Protein AF-A0AA43M3Y3-F1 (afdb_monomer_lite)

Structure (mmCIF, N/CA/C/O backbone):
data_AF-A0AA43M3Y3-F1
#
_entry.id   AF-A0AA43M3Y3-F1
#
loop_
_atom_site.group_PDB
_atom_site.id
_atom_site.type_symbol
_atom_site.label_atom_id
_atom_site.label_alt_id
_atom_site.label_comp_id
_atom_site.label_asym_id
_atom_site.label_entity_id
_atom_site.label_seq_id
_atom_site.pdbx_PDB_ins_code
_atom_site.Cartn_x
_atom_site.Cartn_y
_atom_site.Cartn_z
_atom_site.occupancy
_atom_site.B_iso_or_equiv
_atom_site.auth_seq_id
_atom_site.auth_comp_id
_atom_site.auth_asym_id
_atom_site.auth_atom_id
_atom_site.pdbx_PDB_model_num
ATOM 1 N N . MET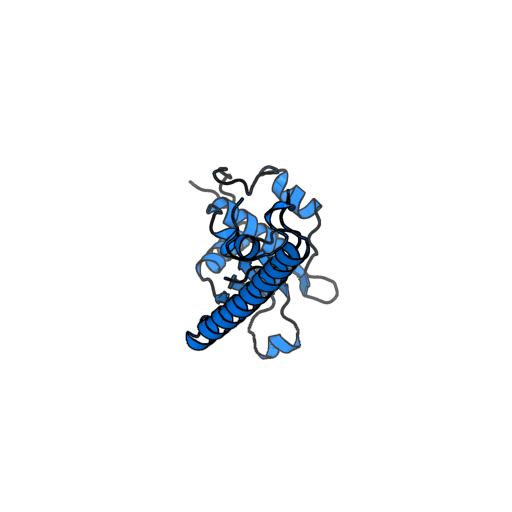 A 1 1 ? 33.546 1.954 -34.468 1.00 49.09 1 MET A N 1
ATOM 2 C CA . MET A 1 1 ? 32.532 1.015 -33.934 1.00 49.09 1 MET A CA 1
ATOM 3 C C . MET A 1 1 ? 31.856 0.316 -35.105 1.00 49.09 1 MET A C 1
ATOM 5 O O . MET A 1 1 ? 31.240 0.990 -35.921 1.00 49.09 1 MET A O 1
ATOM 9 N N . SER A 1 2 ? 32.042 -0.997 -35.252 1.00 54.25 2 SER A N 1
ATOM 10 C CA . SER A 1 2 ? 31.560 -1.778 -36.398 1.00 54.25 2 SER A CA 1
ATOM 11 C C . SER A 1 2 ? 30.168 -2.356 -36.144 1.00 54.25 2 SER A C 1
ATOM 13 O O . SER A 1 2 ? 30.028 -3.404 -35.519 1.00 54.25 2 SER A O 1
ATOM 15 N N . ASN A 1 3 ? 29.134 -1.686 -36.641 1.00 65.44 3 ASN A N 1
ATOM 16 C CA . ASN A 1 3 ? 27.825 -2.310 -36.799 1.00 65.44 3 ASN A CA 1
ATOM 17 C C . ASN A 1 3 ? 27.794 -3.032 -38.156 1.00 65.44 3 ASN A C 1
ATOM 19 O O . ASN A 1 3 ? 28.157 -2.419 -39.161 1.00 65.44 3 ASN A O 1
ATOM 23 N N . ALA A 1 4 ? 27.368 -4.297 -38.200 1.00 69.38 4 ALA A N 1
ATOM 24 C CA . ALA A 1 4 ? 27.282 -5.079 -39.439 1.00 69.38 4 ALA A CA 1
ATOM 25 C C . ALA A 1 4 ? 26.448 -4.366 -40.523 1.00 69.38 4 ALA A C 1
ATOM 27 O O . ALA A 1 4 ? 26.787 -4.412 -41.702 1.00 69.38 4 ALA A O 1
ATOM 28 N N . ILE A 1 5 ? 25.423 -3.612 -40.110 1.00 71.50 5 ILE A N 1
ATOM 29 C CA . ILE A 1 5 ? 24.574 -2.807 -41.001 1.00 71.50 5 ILE A CA 1
ATOM 30 C C . ILE A 1 5 ? 25.371 -1.645 -41.619 1.00 71.50 5 ILE A C 1
ATOM 32 O O . ILE A 1 5 ? 25.263 -1.370 -42.816 1.00 71.50 5 ILE A O 1
ATOM 36 N N . CYS A 1 6 ? 26.218 -0.981 -40.823 1.00 70.62 6 CYS A N 1
ATOM 37 C CA . CYS A 1 6 ? 27.103 0.078 -41.310 1.00 70.62 6 CYS A CA 1
ATOM 38 C C . CYS A 1 6 ? 28.134 -0.463 -42.305 1.00 70.62 6 CYS A C 1
ATOM 40 O O . CYS A 1 6 ? 28.417 0.207 -43.288 1.00 70.62 6 CYS A O 1
ATOM 42 N N . GLN A 1 7 ? 28.684 -1.658 -42.072 1.00 72.88 7 GLN A N 1
ATOM 43 C CA . GLN A 1 7 ? 29.731 -2.241 -42.920 1.00 72.88 7 GLN A CA 1
ATOM 44 C C . GLN A 1 7 ? 29.250 -2.551 -44.343 1.00 72.88 7 GLN A C 1
ATOM 46 O O . GLN A 1 7 ? 30.034 -2.479 -45.283 1.00 72.88 7 GLN A O 1
ATOM 51 N N . SER A 1 8 ? 27.959 -2.842 -44.515 1.00 73.25 8 SER A N 1
ATOM 52 C CA . SER A 1 8 ? 27.327 -3.014 -45.829 1.00 73.25 8 SER A CA 1
ATOM 53 C C . SER A 1 8 ? 26.921 -1.699 -46.515 1.00 73.25 8 SER A C 1
ATOM 55 O O . SER A 1 8 ? 26.401 -1.720 -47.629 1.00 73.25 8 SER A O 1
ATOM 57 N N . CYS A 1 9 ? 27.119 -0.545 -45.869 1.00 72.56 9 CYS A N 1
ATOM 58 C CA . CYS A 1 9 ? 26.721 0.751 -46.411 1.00 72.56 9 CYS A CA 1
ATOM 59 C C . CYS A 1 9 ? 27.787 1.304 -47.366 1.00 72.56 9 CYS A C 1
ATOM 61 O O . CYS A 1 9 ? 28.950 1.467 -47.002 1.00 72.56 9 CYS A O 1
ATOM 63 N N . THR A 1 10 ? 27.379 1.711 -48.569 1.00 74.75 10 THR A N 1
ATOM 64 C CA . THR A 1 10 ? 28.277 2.292 -49.586 1.00 74.75 10 THR A CA 1
ATOM 65 C C . THR A 1 10 ? 28.944 3.601 -49.149 1.00 74.75 10 THR A C 1
ATOM 67 O O . THR A 1 10 ? 29.974 3.975 -49.701 1.00 74.75 10 THR A O 1
ATOM 70 N N . LYS A 1 11 ? 28.393 4.288 -48.139 1.00 71.69 11 LYS A N 1
ATOM 71 C CA . LYS A 1 11 ? 28.930 5.537 -47.565 1.00 71.69 11 LYS A CA 1
ATOM 72 C C . LYS A 1 11 ? 29.702 5.339 -46.255 1.00 71.69 11 LYS A C 1
ATOM 74 O O . LYS A 1 11 ? 30.094 6.319 -45.624 1.00 71.69 11 LYS A O 1
ATOM 79 N N . PHE A 1 12 ? 29.934 4.091 -45.842 1.00 68.94 12 PHE A N 1
ATOM 80 C CA . PHE A 1 12 ? 30.570 3.748 -44.566 1.00 68.94 12 PHE A CA 1
ATOM 81 C C . PHE A 1 12 ? 31.936 4.410 -44.363 1.00 68.94 12 PHE A C 1
ATOM 83 O O . PHE A 1 12 ? 32.221 4.900 -43.277 1.00 68.94 12 PHE A O 1
ATOM 90 N N . ILE A 1 13 ? 32.742 4.477 -45.426 1.00 70.50 13 ILE A N 1
ATOM 91 C CA . ILE A 1 13 ? 34.102 5.041 -45.410 1.00 70.50 13 ILE A CA 1
ATOM 92 C C . ILE A 1 13 ? 34.098 6.522 -44.992 1.00 70.50 13 ILE A C 1
ATOM 94 O O . ILE A 1 13 ? 35.064 7.000 -44.412 1.00 70.50 13 ILE A O 1
ATOM 98 N N . THR A 1 14 ? 33.001 7.239 -45.252 1.00 72.06 14 THR A N 1
ATOM 99 C CA . THR A 1 14 ? 32.850 8.674 -44.957 1.00 72.06 14 THR A CA 1
ATOM 100 C C . THR A 1 14 ? 32.078 8.969 -43.667 1.00 72.06 14 THR A C 1
ATOM 102 O O . THR A 1 14 ? 31.830 10.130 -43.359 1.00 72.06 14 THR A O 1
ATOM 105 N N . CYS A 1 15 ? 31.651 7.946 -42.921 1.00 69.19 15 CYS A N 1
ATOM 106 C CA . CYS A 1 15 ? 30.882 8.128 -41.691 1.00 69.19 15 CYS A CA 1
ATOM 107 C C . CYS A 1 15 ? 31.781 8.025 -40.454 1.00 69.19 15 CYS A C 1
ATOM 109 O O . CYS A 1 15 ? 32.246 6.945 -40.103 1.00 69.19 15 CYS A O 1
ATOM 111 N N . GLU A 1 16 ? 31.950 9.140 -39.745 1.00 70.44 16 GLU A N 1
ATOM 112 C CA . GLU A 1 16 ? 32.681 9.186 -38.469 1.00 70.44 16 GLU A CA 1
ATOM 113 C C . GLU A 1 16 ? 31.820 8.741 -37.269 1.00 70.44 16 GLU A C 1
ATOM 115 O O . GLU A 1 16 ? 32.346 8.316 -36.240 1.00 70.44 16 GLU A O 1
ATOM 120 N N . SER A 1 17 ? 30.488 8.783 -37.399 1.00 68.69 17 SER A N 1
ATOM 121 C CA . SER A 1 17 ? 29.528 8.412 -36.352 1.00 68.69 17 SER A CA 1
ATOM 122 C C . SER A 1 17 ? 28.350 7.584 -36.903 1.00 68.69 17 SER A C 1
ATOM 124 O O . SER A 1 17 ? 28.109 7.575 -38.116 1.00 68.69 17 SER A O 1
ATOM 126 N N . PRO A 1 18 ? 27.615 6.840 -36.045 1.00 68.12 18 PRO A N 1
ATOM 127 C CA . PRO A 1 18 ? 26.420 6.106 -36.462 1.00 68.12 18 PRO A CA 1
ATOM 128 C C . PRO A 1 18 ? 25.386 7.058 -37.068 1.00 68.12 18 PRO A C 1
ATOM 130 O O . PRO A 1 18 ? 25.024 8.056 -36.448 1.00 68.12 18 PRO A O 1
ATOM 133 N N . CYS A 1 19 ? 24.897 6.752 -38.271 1.00 78.31 19 CYS A N 1
ATOM 134 C CA . CYS A 1 19 ? 23.950 7.630 -38.946 1.00 78.31 19 CYS A CA 1
ATOM 135 C C . CYS A 1 19 ? 22.586 7.639 -38.237 1.00 78.31 19 CYS A C 1
ATOM 137 O O . CYS A 1 19 ? 22.168 6.644 -37.638 1.00 78.31 19 CYS A O 1
ATOM 139 N N . ALA A 1 20 ? 21.867 8.758 -38.356 1.00 78.56 20 ALA A N 1
ATOM 140 C CA . ALA A 1 20 ? 20.554 8.943 -37.738 1.00 78.56 20 ALA A CA 1
ATOM 141 C C . ALA A 1 20 ? 19.566 7.813 -38.087 1.00 78.56 20 ALA A C 1
ATOM 143 O O . ALA A 1 20 ? 18.817 7.367 -37.227 1.00 78.56 20 ALA A O 1
ATOM 144 N N . ALA A 1 21 ? 19.626 7.270 -39.310 1.00 77.12 21 ALA A N 1
ATOM 145 C CA . ALA A 1 21 ? 18.772 6.160 -39.734 1.00 77.12 21 ALA A CA 1
ATOM 146 C C . ALA A 1 21 ? 18.983 4.880 -38.902 1.00 77.12 21 ALA A C 1
ATOM 148 O O . ALA A 1 21 ? 18.020 4.184 -38.592 1.00 77.12 21 ALA A O 1
ATOM 149 N N . ILE A 1 22 ? 20.222 4.580 -38.502 1.00 79.38 22 ILE A N 1
ATOM 150 C CA . ILE A 1 22 ? 20.530 3.418 -37.656 1.00 79.38 22 ILE A CA 1
ATOM 151 C C . ILE A 1 22 ? 20.070 3.660 -36.222 1.00 79.38 22 ILE A C 1
ATOM 153 O O . ILE A 1 22 ? 19.521 2.755 -35.601 1.00 79.38 22 ILE A O 1
ATOM 157 N N . GLN A 1 23 ? 20.236 4.880 -35.707 1.00 79.62 23 GLN A N 1
ATOM 158 C CA . GLN A 1 23 ? 19.719 5.241 -34.385 1.00 79.62 23 GLN A CA 1
ATOM 159 C C . GLN A 1 23 ? 18.194 5.096 -34.330 1.00 79.62 23 GLN A C 1
ATOM 161 O O . GLN A 1 23 ? 17.672 4.469 -33.412 1.00 79.62 23 GLN A O 1
ATOM 166 N N . THR A 1 24 ? 17.483 5.588 -35.348 1.00 83.25 24 THR A N 1
ATOM 167 C CA . THR A 1 24 ? 16.030 5.421 -35.464 1.00 83.25 24 THR A CA 1
ATOM 168 C C . THR A 1 24 ? 15.631 3.950 -35.595 1.00 83.25 24 THR A C 1
ATOM 170 O O . THR A 1 24 ? 14.654 3.532 -34.979 1.00 83.25 24 THR A O 1
ATOM 173 N N . LEU A 1 25 ? 16.388 3.135 -36.339 1.00 83.56 25 LEU A N 1
ATOM 174 C CA . LEU A 1 25 ? 16.126 1.697 -36.452 1.00 83.56 25 LEU A CA 1
ATOM 175 C C . LEU A 1 25 ? 16.218 0.994 -35.089 1.00 83.56 25 LEU A C 1
ATOM 177 O O . LEU A 1 25 ? 15.324 0.222 -34.755 1.00 83.56 25 LEU A O 1
ATOM 181 N N . TYR A 1 26 ? 17.255 1.280 -34.294 1.00 82.25 26 TYR A N 1
ATOM 182 C CA . TYR A 1 26 ? 17.381 0.722 -32.944 1.00 82.25 26 TYR A CA 1
ATOM 183 C C . TYR A 1 26 ? 16.256 1.184 -32.023 1.00 82.25 26 TYR A C 1
ATOM 185 O O . TYR A 1 26 ? 15.676 0.358 -31.335 1.00 82.25 26 TYR A O 1
ATOM 193 N N . GLN A 1 27 ? 15.869 2.460 -32.076 1.00 83.62 27 GLN A N 1
ATOM 194 C CA . GLN A 1 27 ? 14.727 2.961 -31.304 1.00 83.62 27 GLN A CA 1
ATOM 195 C C . GLN A 1 27 ? 13.422 2.232 -31.659 1.00 83.62 27 GLN A C 1
ATOM 197 O O . GLN A 1 27 ? 12.647 1.879 -30.772 1.00 83.62 27 GLN A O 1
ATOM 202 N N . ILE A 1 28 ? 13.178 1.986 -32.952 1.00 84.56 28 ILE A N 1
ATOM 203 C CA . ILE A 1 28 ? 12.008 1.226 -33.413 1.00 84.56 28 ILE A CA 1
ATOM 204 C C . ILE A 1 28 ? 12.097 -0.229 -32.944 1.00 84.56 28 ILE A C 1
ATOM 206 O O . ILE A 1 28 ? 11.104 -0.765 -32.456 1.00 84.56 28 ILE A O 1
ATOM 210 N N . TYR A 1 29 ? 13.268 -0.854 -33.077 1.00 85.56 29 TYR A N 1
ATOM 211 C CA . TYR A 1 29 ? 13.511 -2.222 -32.629 1.00 85.56 29 TYR A CA 1
ATOM 212 C C . TYR A 1 29 ? 13.267 -2.371 -31.123 1.00 85.56 29 TYR A C 1
ATOM 214 O O . TYR A 1 29 ? 12.487 -3.229 -30.724 1.00 85.56 29 TYR A O 1
ATOM 222 N N . ASP A 1 30 ? 13.854 -1.501 -30.301 1.00 81.44 30 ASP A N 1
ATOM 223 C CA . ASP A 1 30 ? 13.716 -1.534 -28.844 1.00 81.44 30 ASP A CA 1
ATOM 224 C C . ASP A 1 30 ? 12.249 -1.352 -28.427 1.00 81.44 30 ASP A C 1
ATOM 226 O O . ASP A 1 30 ? 11.737 -2.089 -27.582 1.00 81.44 30 ASP A O 1
ATOM 230 N N . ALA A 1 31 ? 11.532 -0.425 -29.073 1.00 81.25 31 ALA A N 1
ATOM 231 C CA . ALA A 1 31 ? 10.112 -0.201 -28.817 1.00 81.25 31 ALA A CA 1
ATOM 232 C C . ALA A 1 31 ? 9.239 -1.410 -29.210 1.00 81.25 31 ALA A C 1
ATOM 234 O O . ALA A 1 31 ? 8.276 -1.742 -28.509 1.00 81.25 31 ALA A O 1
ATOM 235 N N . GLN A 1 32 ? 9.550 -2.074 -30.327 1.00 82.06 32 GLN A N 1
ATOM 236 C CA . GLN A 1 32 ? 8.845 -3.282 -30.763 1.00 82.06 32 GLN A CA 1
ATOM 237 C C . GLN A 1 32 ? 9.141 -4.471 -29.843 1.00 82.06 32 GLN A C 1
ATOM 239 O O . GLN A 1 32 ? 8.211 -5.151 -29.409 1.00 82.06 32 GLN A O 1
ATOM 244 N N . ASP A 1 33 ? 10.405 -4.679 -29.483 1.00 81.88 33 ASP A N 1
ATOM 245 C CA . ASP A 1 33 ? 10.836 -5.749 -28.586 1.00 81.88 33 ASP A CA 1
ATOM 246 C C . ASP A 1 33 ? 10.232 -5.588 -27.179 1.00 81.88 33 ASP A C 1
ATOM 248 O O . ASP A 1 33 ? 9.727 -6.556 -26.603 1.00 81.88 33 ASP A O 1
ATOM 252 N N . GLU A 1 34 ? 10.168 -4.365 -26.635 1.00 76.94 34 GLU A N 1
ATOM 253 C CA . GLU A 1 34 ? 9.499 -4.106 -25.352 1.00 76.94 34 GLU A CA 1
ATOM 254 C C . GLU A 1 34 ? 8.002 -4.452 -25.413 1.00 76.94 34 GLU A C 1
ATOM 256 O O . GLU A 1 34 ? 7.455 -5.088 -24.497 1.00 76.94 34 GLU A O 1
ATOM 261 N N . LYS A 1 35 ? 7.327 -4.072 -26.504 1.00 77.69 35 LYS A N 1
ATOM 262 C CA . LYS A 1 35 ? 5.909 -4.381 -26.721 1.00 77.69 35 LYS A CA 1
ATOM 263 C C . LYS A 1 35 ? 5.683 -5.892 -26.794 1.00 77.69 35 LYS A C 1
ATOM 265 O O . LYS A 1 35 ? 4.804 -6.408 -26.096 1.00 77.69 35 LYS A O 1
ATOM 270 N N . ASP A 1 36 ? 6.495 -6.603 -27.568 1.00 79.75 36 ASP A N 1
ATOM 271 C CA . ASP A 1 36 ? 6.389 -8.050 -27.758 1.00 79.75 36 ASP A CA 1
ATOM 272 C C . ASP A 1 36 ? 6.681 -8.822 -26.470 1.00 79.75 36 ASP A C 1
ATOM 274 O O . ASP A 1 36 ? 5.922 -9.726 -26.100 1.00 79.75 36 ASP A O 1
ATOM 278 N N . LYS A 1 37 ? 7.717 -8.430 -25.720 1.00 77.69 37 LYS A N 1
ATOM 279 C CA . LYS A 1 37 ? 8.013 -8.985 -24.390 1.00 77.69 37 LYS A CA 1
ATOM 280 C C . LYS A 1 37 ? 6.849 -8.780 -23.428 1.00 77.69 37 LYS A C 1
ATOM 282 O O . LYS A 1 37 ? 6.438 -9.723 -22.752 1.00 77.69 37 LYS A O 1
ATOM 287 N N . THR A 1 38 ? 6.271 -7.580 -23.399 1.00 73.62 38 THR A N 1
ATOM 288 C CA . THR A 1 38 ? 5.138 -7.256 -22.520 1.00 73.62 38 THR A CA 1
ATOM 289 C C . THR A 1 38 ? 3.914 -8.116 -22.842 1.00 73.62 38 THR A C 1
ATOM 291 O O . THR A 1 38 ? 3.265 -8.640 -21.932 1.00 73.62 38 THR A O 1
ATOM 294 N N . VAL A 1 39 ? 3.608 -8.309 -24.129 1.00 75.69 39 VAL A N 1
ATOM 295 C CA . VAL A 1 39 ? 2.501 -9.170 -24.573 1.00 75.69 39 VAL A CA 1
ATOM 296 C C . VAL A 1 39 ? 2.757 -10.630 -24.197 1.00 75.69 39 VAL A C 1
ATOM 298 O O . VAL A 1 39 ? 1.866 -11.277 -23.644 1.00 75.69 39 VAL A O 1
ATOM 301 N N . ARG A 1 40 ? 3.973 -11.143 -24.424 1.00 77.50 40 ARG A N 1
ATOM 302 C CA . ARG A 1 40 ? 4.347 -12.521 -24.062 1.00 77.50 40 ARG A CA 1
ATOM 303 C C . ARG A 1 40 ? 4.238 -12.765 -22.560 1.00 77.50 40 ARG A C 1
ATOM 305 O O . ARG A 1 40 ? 3.605 -13.735 -22.157 1.00 77.50 40 ARG A O 1
ATOM 312 N N . ILE A 1 41 ? 4.773 -11.863 -21.735 1.00 76.50 41 ILE A N 1
ATOM 313 C CA . ILE A 1 41 ? 4.687 -11.955 -20.269 1.00 76.50 41 ILE A CA 1
ATOM 314 C C . ILE A 1 41 ? 3.224 -11.947 -19.814 1.00 76.50 41 ILE A C 1
ATOM 316 O O . ILE A 1 41 ? 2.837 -12.779 -18.998 1.00 76.50 41 ILE A O 1
ATOM 320 N N . ARG A 1 42 ? 2.385 -11.055 -20.360 1.00 72.25 42 ARG A N 1
ATOM 321 C CA . ARG A 1 42 ? 0.951 -11.003 -20.029 1.00 72.25 42 ARG A CA 1
ATOM 322 C C . ARG A 1 42 ? 0.236 -12.313 -20.372 1.00 72.25 42 ARG A C 1
ATOM 324 O O . ARG A 1 42 ? -0.556 -12.805 -19.572 1.00 72.25 42 ARG A O 1
ATOM 331 N N . ASN A 1 43 ? 0.509 -12.871 -21.549 1.00 76.69 43 ASN A N 1
ATOM 332 C CA . ASN A 1 43 ? -0.111 -14.120 -21.989 1.00 76.69 43 ASN A CA 1
ATOM 333 C C . ASN A 1 43 ? 0.343 -15.309 -21.135 1.00 76.69 43 ASN A C 1
ATOM 335 O O . ASN A 1 43 ? -0.499 -16.108 -20.732 1.00 76.69 43 ASN A O 1
ATOM 339 N N . LEU A 1 44 ? 1.632 -15.379 -20.791 1.00 79.00 44 LEU A N 1
ATOM 340 C CA . LEU A 1 44 ? 2.174 -16.398 -19.889 1.00 79.00 44 LEU A CA 1
ATOM 341 C C . LEU A 1 44 ? 1.550 -16.307 -18.493 1.00 79.00 44 LEU A C 1
ATOM 343 O O . LEU A 1 44 ? 1.097 -17.318 -17.968 1.00 79.00 44 LEU A O 1
ATOM 347 N N . LYS A 1 45 ? 1.437 -15.100 -17.920 1.00 72.19 45 LYS A N 1
ATOM 348 C CA . LYS A 1 45 ? 0.752 -14.888 -16.633 1.00 72.19 45 LYS A CA 1
ATOM 349 C C . LYS A 1 45 ? -0.683 -15.409 -16.652 1.00 72.19 45 LYS A C 1
ATOM 351 O O . LYS A 1 45 ? -1.089 -16.119 -15.738 1.00 72.19 45 LYS A O 1
ATOM 356 N N . ARG A 1 46 ? -1.430 -15.105 -17.722 1.00 67.94 46 ARG A N 1
ATOM 357 C CA . ARG A 1 46 ? -2.809 -15.579 -17.903 1.00 67.94 46 ARG A CA 1
ATOM 358 C C . ARG A 1 46 ? -2.882 -17.104 -18.022 1.00 67.94 46 ARG A C 1
ATOM 360 O O . ARG A 1 46 ? -3.753 -17.702 -17.406 1.00 67.94 46 ARG A O 1
ATOM 367 N N . GLN A 1 47 ? -1.991 -17.724 -18.797 1.00 75.00 47 GLN A N 1
ATOM 368 C CA . GLN A 1 47 ? -1.953 -19.182 -18.979 1.00 75.00 47 GLN A CA 1
ATOM 369 C C . GLN A 1 47 ? -1.600 -19.926 -17.690 1.00 75.00 47 GLN A C 1
ATOM 371 O O . GLN A 1 47 ? -2.150 -20.989 -17.428 1.00 75.00 47 GLN A O 1
ATOM 376 N N . LEU A 1 48 ? -0.709 -19.353 -16.883 1.00 76.31 48 LEU A N 1
ATOM 377 C CA . LEU A 1 48 ? -0.278 -19.923 -15.610 1.00 76.31 48 LEU A CA 1
ATOM 378 C C . LEU A 1 48 ? -1.240 -19.609 -14.452 1.00 76.31 48 LEU A C 1
ATOM 380 O O . LEU A 1 48 ? -1.009 -20.069 -13.340 1.00 76.31 48 LEU A O 1
ATOM 384 N N . GLY A 1 49 ? -2.297 -18.821 -14.688 1.00 63.66 49 GLY A N 1
ATOM 385 C CA . GLY A 1 49 ? -3.240 -18.411 -13.643 1.00 63.66 49 GLY A CA 1
ATOM 386 C C . GLY A 1 49 ? -2.601 -17.572 -12.533 1.00 63.66 49 GLY A C 1
ATOM 387 O O . GLY A 1 49 ? -3.142 -17.518 -11.431 1.00 63.66 49 GLY A O 1
ATOM 388 N N . ILE A 1 50 ? -1.455 -16.936 -12.807 1.00 66.38 50 ILE A N 1
ATOM 389 C CA . ILE A 1 50 ? -0.724 -16.132 -11.825 1.00 66.38 50 ILE A CA 1
ATOM 390 C C . ILE A 1 50 ? -1.574 -14.906 -11.506 1.00 66.38 50 ILE A C 1
ATOM 392 O O . ILE A 1 50 ? -1.805 -14.060 -12.374 1.00 66.38 50 ILE A O 1
ATOM 396 N N . GLN A 1 51 ? -2.046 -14.823 -10.265 1.00 65.31 51 GLN A N 1
ATOM 397 C CA . GLN A 1 51 ? -2.695 -13.623 -9.763 1.00 65.31 51 GLN A CA 1
ATOM 398 C C . GLN A 1 51 ? -1.614 -12.587 -9.467 1.00 65.31 51 GLN A C 1
ATOM 400 O O . GLN A 1 51 ? -0.622 -12.867 -8.801 1.00 65.31 51 GLN A O 1
ATOM 405 N N . ASP A 1 52 ? -1.795 -11.373 -9.979 1.00 74.88 52 ASP A N 1
ATOM 406 C CA . ASP A 1 52 ? -0.848 -10.281 -9.746 1.00 74.88 52 ASP A CA 1
ATOM 407 C C . ASP A 1 52 ? -0.905 -9.747 -8.304 1.00 74.88 52 ASP A C 1
ATOM 409 O O . ASP A 1 52 ? -0.069 -8.929 -7.911 1.00 74.88 52 ASP A O 1
ATOM 413 N N . ALA A 1 53 ? -1.883 -10.197 -7.516 1.00 82.94 53 ALA A N 1
ATOM 414 C CA . ALA A 1 53 ? -2.033 -9.835 -6.123 1.00 82.94 53 ALA A CA 1
ATOM 415 C C . ALA A 1 53 ? -2.678 -10.971 -5.316 1.00 82.94 53 ALA A C 1
ATOM 417 O O . ALA A 1 53 ? -3.648 -11.576 -5.769 1.00 82.94 53 ALA A O 1
ATOM 418 N N . GLU A 1 54 ? -2.163 -11.232 -4.115 1.00 87.38 54 GLU A N 1
ATOM 419 C CA . GLU A 1 54 ? -2.591 -12.340 -3.258 1.00 87.38 54 GLU A CA 1
ATOM 420 C C . GLU A 1 54 ? -2.855 -11.877 -1.815 1.00 87.38 54 GLU A C 1
ATOM 422 O O . GLU A 1 54 ? -2.107 -11.049 -1.282 1.00 87.38 54 GLU A O 1
ATOM 427 N N . PRO A 1 55 ? -3.897 -12.398 -1.135 1.00 90.31 55 PRO A N 1
ATOM 428 C CA . PRO A 1 55 ? -4.141 -12.090 0.269 1.00 90.31 55 PRO A CA 1
ATOM 429 C C . PRO A 1 55 ? -2.980 -12.534 1.163 1.00 90.31 55 PRO A C 1
ATOM 431 O O . PRO A 1 55 ? -2.583 -13.699 1.154 1.00 90.31 55 PRO A O 1
ATOM 434 N N . SER A 1 56 ? -2.490 -11.636 2.015 1.00 91.56 56 SER A N 1
ATOM 435 C CA . SER A 1 56 ? -1.357 -11.917 2.896 1.00 91.56 56 SER A CA 1
ATOM 436 C C . SER A 1 56 ? -1.770 -12.061 4.357 1.00 91.56 56 SER A C 1
ATOM 438 O O . SER A 1 56 ? -2.238 -11.125 5.011 1.00 91.56 56 SER A O 1
ATOM 440 N N . ARG A 1 57 ? -1.547 -13.261 4.908 1.00 91.75 57 ARG A N 1
ATOM 441 C CA . ARG A 1 57 ? -1.770 -13.546 6.335 1.00 91.75 57 ARG A CA 1
ATOM 442 C C . ARG A 1 57 ? -0.719 -12.891 7.232 1.00 91.75 57 ARG A C 1
ATOM 444 O O . ARG A 1 57 ? -1.045 -12.567 8.371 1.00 91.75 57 ARG A O 1
ATOM 451 N N . SER A 1 58 ? 0.515 -12.717 6.753 1.00 90.06 58 SER A N 1
ATOM 452 C CA . SER A 1 58 ? 1.583 -12.067 7.524 1.00 90.06 58 SER A CA 1
ATOM 453 C C . SER A 1 58 ? 1.279 -10.586 7.726 1.00 90.06 58 SER A C 1
ATOM 455 O O . SER A 1 58 ? 1.285 -10.125 8.864 1.00 90.06 58 SER A O 1
ATOM 457 N N . LEU A 1 59 ? 0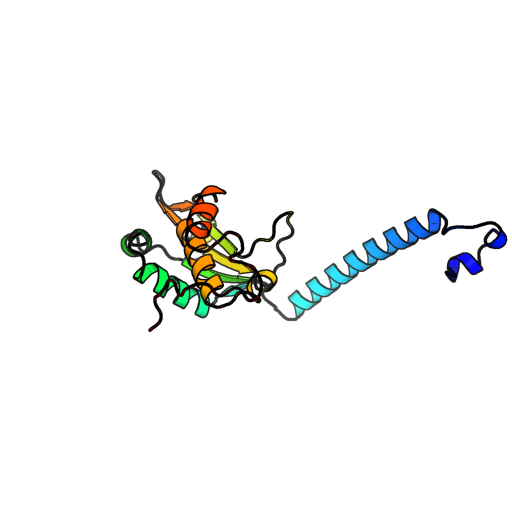.885 -9.878 6.661 1.00 92.69 59 LEU A N 1
ATOM 458 C CA . LEU A 1 59 ? 0.468 -8.475 6.743 1.00 92.69 59 LEU A CA 1
ATOM 459 C C . LEU A 1 59 ? -0.747 -8.291 7.651 1.00 92.69 59 LEU A C 1
ATOM 461 O O . LEU A 1 59 ? -0.785 -7.354 8.441 1.00 92.69 59 LEU A O 1
ATOM 465 N N . LYS A 1 60 ? -1.708 -9.219 7.601 1.00 94.44 60 LYS A N 1
ATOM 466 C CA . LYS A 1 60 ? -2.842 -9.202 8.528 1.00 94.44 60 LYS A CA 1
ATOM 467 C C . LYS A 1 60 ? -2.390 -9.281 9.990 1.00 94.44 60 LYS A C 1
ATOM 469 O O . LYS A 1 60 ? -2.820 -8.472 10.801 1.00 94.44 60 LYS A O 1
ATOM 474 N N . ARG A 1 61 ? -1.508 -10.230 10.329 1.00 93.56 61 ARG A N 1
ATOM 475 C CA . ARG A 1 61 ? -0.983 -10.378 11.701 1.00 93.56 61 ARG A CA 1
ATOM 476 C C . ARG A 1 61 ? -0.232 -9.127 12.158 1.00 93.56 61 ARG A C 1
ATOM 478 O O . ARG A 1 61 ? -0.425 -8.693 13.288 1.00 93.56 61 ARG A O 1
ATOM 485 N N . LEU A 1 62 ? 0.583 -8.558 11.273 1.00 92.75 62 LEU A N 1
ATOM 486 C CA . LEU A 1 62 ? 1.324 -7.324 11.514 1.00 92.75 62 LEU A CA 1
ATOM 487 C C . LEU A 1 62 ? 0.378 -6.157 11.830 1.00 92.75 62 LEU A C 1
ATOM 489 O O . LEU A 1 62 ? 0.542 -5.465 12.832 1.00 92.75 62 LEU A O 1
ATOM 493 N N . ALA A 1 63 ? -0.653 -5.975 11.007 1.00 93.38 63 ALA A N 1
ATOM 494 C CA . ALA A 1 63 ? -1.652 -4.941 11.226 1.00 93.38 63 ALA A CA 1
ATOM 495 C C . ALA A 1 63 ? -2.436 -5.164 12.526 1.00 93.38 63 ALA A C 1
ATOM 497 O O . ALA A 1 63 ? -2.625 -4.221 13.288 1.00 93.38 63 ALA A O 1
ATOM 498 N N . ASP A 1 64 ? -2.827 -6.406 12.829 1.00 93.75 64 ASP A N 1
ATOM 499 C CA . ASP A 1 64 ? -3.514 -6.749 14.078 1.00 93.75 64 ASP A CA 1
ATOM 500 C C . ASP A 1 64 ? -2.664 -6.393 15.314 1.00 93.75 64 ASP A C 1
ATOM 502 O O . ASP A 1 64 ? -3.204 -5.937 16.325 1.00 93.75 64 ASP A O 1
ATOM 506 N N . GLN A 1 65 ? -1.340 -6.583 15.254 1.00 92.88 65 GLN A N 1
ATOM 507 C CA . GLN A 1 65 ? -0.420 -6.178 16.324 1.00 92.88 65 GLN A CA 1
ATOM 508 C C . GLN A 1 65 ? -0.373 -4.654 16.483 1.00 92.88 65 GLN A C 1
ATOM 510 O O . GLN A 1 65 ? -0.508 -4.153 17.600 1.00 92.88 65 GLN A O 1
ATOM 515 N N . ILE A 1 66 ? -0.255 -3.916 15.376 1.00 91.25 66 ILE A N 1
ATOM 516 C CA . ILE A 1 66 ? -0.217 -2.445 15.377 1.00 91.25 66 ILE A CA 1
ATOM 517 C C . ILE A 1 66 ? -1.540 -1.865 15.900 1.00 91.25 66 ILE A C 1
ATOM 519 O O . ILE A 1 66 ? -1.537 -1.049 16.819 1.00 91.25 66 ILE A O 1
ATOM 523 N N . ILE A 1 67 ? -2.685 -2.345 15.408 1.00 92.00 67 ILE A N 1
ATOM 524 C CA . ILE A 1 67 ? -4.018 -1.884 15.836 1.00 92.00 67 ILE A CA 1
ATOM 525 C C . ILE A 1 67 ? -4.243 -2.127 17.336 1.00 92.00 67 ILE A C 1
ATOM 527 O O . ILE A 1 67 ? -4.905 -1.334 18.009 1.00 92.00 67 ILE A O 1
ATOM 531 N N . LYS A 1 68 ? -3.708 -3.225 17.885 1.00 91.19 68 LYS A N 1
ATOM 532 C CA . LYS A 1 68 ? -3.779 -3.504 19.327 1.00 91.19 68 LYS A CA 1
ATOM 533 C C . LYS A 1 68 ? -2.873 -2.585 20.140 1.00 91.19 68 LYS A C 1
ATOM 535 O O . LYS A 1 68 ? -3.279 -2.175 21.226 1.00 91.19 68 LYS A O 1
ATOM 540 N N . ARG A 1 69 ? -1.671 -2.296 19.634 1.00 89.19 69 ARG A N 1
ATOM 541 C CA . ARG A 1 69 ? -0.633 -1.526 20.330 1.00 89.19 69 ARG A CA 1
ATOM 542 C C . ARG A 1 69 ? -0.964 -0.040 20.424 1.00 89.19 69 ARG A C 1
ATOM 544 O O . ARG A 1 69 ? -0.767 0.540 21.488 1.00 89.19 69 ARG A O 1
ATOM 551 N N . PHE A 1 70 ? -1.457 0.561 19.342 1.00 86.88 70 PHE A N 1
ATOM 552 C CA . PHE A 1 70 ? -1.668 2.006 19.258 1.00 86.88 70 PHE A CA 1
ATOM 553 C C . PHE A 1 70 ? -3.148 2.375 19.486 1.00 86.88 70 PHE A C 1
ATOM 555 O O . PHE 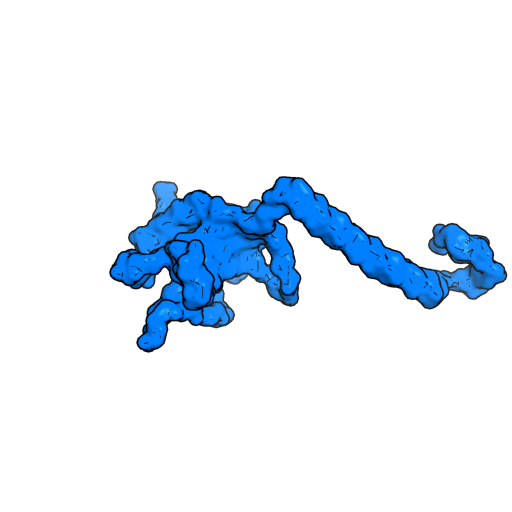A 1 70 ? -4.017 1.932 18.726 1.00 86.88 70 PHE A O 1
ATOM 562 N N . PRO A 1 71 ? -3.469 3.196 20.509 1.00 85.69 71 PRO A N 1
ATOM 563 C CA . PRO A 1 71 ? -4.844 3.608 20.804 1.00 85.69 71 PRO A CA 1
ATOM 564 C C . PRO A 1 71 ? -5.526 4.393 19.678 1.00 85.69 71 PRO A C 1
ATOM 566 O O . PRO A 1 71 ? -6.743 4.319 19.556 1.00 85.69 71 PRO A O 1
ATOM 569 N N . GLU A 1 72 ? -4.764 5.094 18.830 1.00 84.81 72 GLU A N 1
ATOM 570 C CA . GLU A 1 72 ? -5.291 5.886 17.703 1.00 84.81 72 GLU A CA 1
ATOM 571 C C . GLU A 1 72 ? -6.129 5.059 16.711 1.00 84.81 72 GLU A C 1
ATOM 573 O O . GLU A 1 72 ? -7.017 5.589 16.046 1.00 84.81 72 GLU A O 1
ATOM 578 N N . PHE A 1 73 ? -5.920 3.740 16.667 1.00 89.00 73 PHE A N 1
ATOM 579 C CA . PHE A 1 73 ? -6.686 2.815 15.833 1.00 89.00 73 PHE A CA 1
ATOM 580 C C . PHE A 1 73 ? -7.885 2.182 16.552 1.00 89.00 73 PHE A C 1
ATOM 582 O O . PHE A 1 73 ? -8.450 1.204 16.053 1.00 89.00 73 PHE A O 1
ATOM 589 N N . SER A 1 74 ? -8.305 2.692 17.718 1.00 86.81 74 SER A N 1
ATOM 590 C CA . SER A 1 74 ? -9.501 2.185 18.413 1.00 86.81 74 SER A CA 1
ATOM 591 C C . SER A 1 74 ? -10.741 2.254 17.520 1.00 86.81 74 SER A C 1
ATOM 593 O O . SER A 1 74 ? -11.508 1.294 17.486 1.00 86.81 74 SER A O 1
ATOM 595 N N . ILE A 1 75 ? -10.847 3.291 16.679 1.00 87.56 75 ILE A N 1
ATOM 596 C CA . ILE A 1 75 ? -11.928 3.464 15.699 1.00 87.56 75 ILE A CA 1
ATOM 597 C C . ILE A 1 75 ? -12.084 2.261 14.758 1.00 87.56 75 ILE A C 1
ATOM 599 O O . ILE A 1 75 ? -13.200 1.898 14.402 1.00 87.56 75 ILE A O 1
ATOM 603 N N . ILE A 1 76 ? -10.987 1.595 14.381 1.00 88.81 76 ILE A N 1
ATOM 604 C CA . ILE A 1 76 ? -11.028 0.427 13.490 1.00 88.81 76 ILE A CA 1
ATOM 605 C C . ILE A 1 76 ? -11.755 -0.727 14.186 1.00 88.81 76 ILE A C 1
ATOM 607 O O . ILE A 1 76 ? -12.554 -1.427 13.564 1.00 88.81 76 ILE A O 1
ATOM 611 N N . ARG A 1 77 ? -11.519 -0.892 15.492 1.00 85.50 77 ARG A N 1
ATOM 612 C CA . ARG A 1 77 ? -12.146 -1.926 16.322 1.00 85.50 77 ARG A CA 1
ATOM 613 C C . ARG A 1 77 ? -13.584 -1.566 16.686 1.00 85.50 77 ARG A C 1
ATOM 615 O O . ARG A 1 77 ? -14.467 -2.401 16.529 1.00 85.50 77 ARG A O 1
ATOM 622 N N . GLU A 1 78 ? -13.816 -0.336 17.134 1.00 87.88 78 GLU A N 1
ATOM 623 C CA . GLU A 1 78 ? -15.128 0.158 17.575 1.00 87.88 78 GLU A CA 1
ATOM 624 C C . GLU A 1 78 ? -16.163 0.137 16.446 1.00 87.88 78 GLU A C 1
ATOM 626 O O . GLU A 1 78 ? -17.291 -0.306 16.648 1.00 87.88 78 GLU A O 1
ATOM 631 N N . PHE A 1 79 ? -15.765 0.541 15.237 1.00 87.81 79 PHE A N 1
ATOM 632 C CA . PHE A 1 79 ? -16.639 0.544 14.062 1.00 87.81 79 PHE A CA 1
ATOM 633 C C . PHE A 1 79 ? -16.569 -0.755 13.247 1.00 87.81 79 PHE A C 1
ATOM 635 O O . PH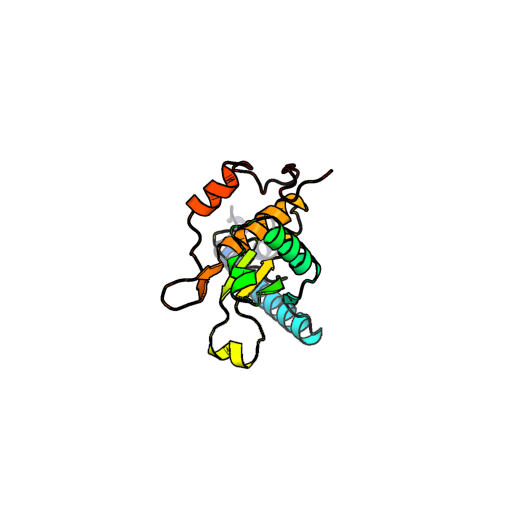E A 1 79 ? -17.193 -0.841 12.190 1.00 87.81 79 PHE A O 1
ATOM 642 N N . ASN A 1 80 ? -15.834 -1.768 13.725 1.00 89.44 80 ASN A N 1
ATOM 643 C CA . ASN A 1 80 ? -15.650 -3.058 13.055 1.00 89.44 80 ASN A CA 1
ATOM 644 C C . ASN A 1 80 ? -15.246 -2.918 11.570 1.00 89.44 80 ASN A C 1
ATOM 646 O O . ASN A 1 80 ? -15.805 -3.582 10.692 1.00 89.44 80 ASN A O 1
ATOM 650 N N . ILE A 1 81 ? -14.293 -2.022 11.291 1.00 92.69 81 ILE A N 1
ATOM 651 C CA . ILE A 1 81 ? -13.819 -1.734 9.934 1.00 92.69 81 ILE A CA 1
ATOM 652 C C . ILE A 1 81 ? -13.077 -2.962 9.398 1.00 92.69 81 ILE A C 1
ATOM 654 O O . ILE A 1 81 ? -12.092 -3.422 9.980 1.00 92.69 81 ILE A O 1
ATOM 658 N N . LYS A 1 82 ? -13.526 -3.490 8.258 1.00 94.38 82 LYS A N 1
ATOM 659 C CA . LYS A 1 82 ? -12.956 -4.686 7.636 1.00 94.38 82 LYS A CA 1
ATOM 660 C C . LYS A 1 82 ? -11.868 -4.305 6.642 1.00 94.38 82 LYS A C 1
ATOM 662 O O . LYS A 1 82 ? -12.139 -3.677 5.621 1.00 94.38 82 LYS A O 1
ATOM 667 N N . ILE A 1 83 ? -10.641 -4.740 6.904 1.00 95.88 83 ILE A N 1
ATOM 668 C CA . ILE A 1 83 ? -9.481 -4.435 6.062 1.00 95.88 83 ILE A CA 1
ATOM 669 C C . ILE A 1 83 ? -8.981 -5.721 5.395 1.00 95.88 83 ILE A C 1
ATOM 671 O O . ILE A 1 83 ? -8.742 -6.732 6.061 1.00 95.88 83 ILE A O 1
ATOM 675 N N . GLY A 1 84 ? -8.854 -5.692 4.070 1.00 95.62 84 GLY A N 1
ATOM 676 C CA . GLY A 1 84 ? -8.164 -6.712 3.287 1.00 95.62 84 GLY A CA 1
ATOM 677 C C . GLY A 1 84 ? -6.677 -6.380 3.171 1.00 95.62 84 GLY A C 1
ATOM 678 O O . GLY A 1 84 ? -6.327 -5.231 2.918 1.00 95.62 84 GLY A O 1
ATOM 679 N N . TYR A 1 85 ? -5.805 -7.374 3.331 1.00 95.69 85 TYR A N 1
ATOM 680 C CA . TYR A 1 85 ? -4.352 -7.205 3.224 1.00 95.69 85 TYR A CA 1
ATOM 681 C C . TYR A 1 85 ? -3.827 -8.032 2.065 1.00 95.69 85 TYR A C 1
ATOM 683 O O . TYR A 1 85 ? -4.062 -9.241 2.020 1.00 95.69 85 TYR A O 1
ATOM 691 N N . VAL A 1 86 ? -3.130 -7.388 1.137 1.00 92.94 86 VAL A N 1
ATOM 692 C CA . VAL A 1 86 ? -2.740 -7.987 -0.140 1.00 92.94 86 VAL A CA 1
ATOM 693 C C . VAL A 1 86 ? -1.274 -7.687 -0.435 1.00 92.94 86 VAL A C 1
ATOM 695 O O . VAL A 1 86 ? -0.787 -6.594 -0.155 1.00 92.94 86 VAL A O 1
ATOM 698 N N . VAL A 1 87 ? -0.566 -8.653 -1.011 1.00 89.62 87 VAL A N 1
ATOM 699 C CA . VAL A 1 87 ? 0.754 -8.446 -1.615 1.00 89.62 87 VAL A CA 1
ATOM 700 C C . VAL A 1 87 ? 0.586 -8.464 -3.124 1.00 89.62 87 VAL A C 1
ATOM 702 O O . VAL A 1 87 ? -0.058 -9.364 -3.655 1.00 89.62 87 VAL A O 1
ATOM 705 N N . SER A 1 88 ? 1.133 -7.467 -3.811 1.00 87.50 88 SER A N 1
ATOM 706 C CA . SER A 1 88 ? 1.066 -7.339 -5.261 1.00 87.50 88 SER A CA 1
ATOM 707 C C . SER A 1 88 ? 2.445 -7.445 -5.903 1.00 87.50 88 SER A C 1
ATOM 709 O O . SER A 1 88 ? 3.405 -6.807 -5.473 1.00 87.50 88 SER A O 1
ATOM 711 N N . GLN A 1 89 ? 2.512 -8.207 -6.993 1.00 79.38 89 GLN A N 1
ATOM 712 C CA . GLN A 1 89 ? 3.675 -8.322 -7.873 1.00 79.38 89 GLN A CA 1
ATOM 713 C C . GLN A 1 89 ? 3.717 -7.221 -8.943 1.00 79.38 89 GLN A C 1
ATOM 715 O O . GLN A 1 89 ? 4.667 -7.152 -9.741 1.00 79.38 89 GLN A O 1
ATOM 720 N N . GLU A 1 90 ? 2.673 -6.388 -9.017 1.00 71.94 90 GLU A N 1
ATOM 721 C CA . GLU A 1 90 ? 2.580 -5.330 -10.009 1.00 71.94 90 GLU A CA 1
ATOM 722 C C . GLU A 1 90 ? 3.643 -4.264 -9.771 1.00 71.94 90 GLU A C 1
ATOM 724 O O . GLU A 1 90 ? 3.904 -3.812 -8.656 1.00 71.94 90 GLU A O 1
ATOM 729 N N . ARG A 1 91 ? 4.236 -3.802 -10.871 1.00 61.88 91 ARG A N 1
ATOM 730 C CA . ARG A 1 91 ? 5.046 -2.593 -10.851 1.00 61.88 91 ARG A CA 1
ATOM 731 C C . ARG A 1 91 ? 4.108 -1.414 -11.062 1.00 61.88 91 ARG A C 1
ATOM 733 O O . ARG A 1 91 ? 3.722 -1.149 -12.202 1.00 61.88 91 ARG A O 1
ATOM 740 N N . LYS A 1 92 ? 3.787 -0.676 -9.997 1.00 59.19 92 LYS A N 1
ATOM 741 C CA . LYS A 1 92 ? 3.198 0.657 -10.162 1.00 59.19 92 LYS A CA 1
ATOM 742 C C . LYS A 1 92 ? 4.180 1.513 -10.971 1.00 59.19 92 LYS A C 1
ATOM 744 O O . LYS A 1 92 ? 5.318 1.724 -10.558 1.00 59.19 92 LYS A O 1
ATOM 749 N N . ARG A 1 93 ? 3.766 1.933 -12.170 1.00 51.09 93 ARG A N 1
ATOM 750 C CA . ARG A 1 93 ? 4.511 2.885 -13.005 1.00 51.09 93 ARG A CA 1
ATOM 751 C C . ARG A 1 93 ? 4.117 4.293 -12.555 1.00 51.09 93 ARG A C 1
ATOM 753 O O . ARG A 1 93 ? 2.953 4.659 -12.670 1.00 51.09 93 ARG A O 1
ATOM 760 N N . GLY A 1 94 ? 5.071 5.051 -12.032 1.00 56.88 94 GLY A N 1
ATOM 761 C CA . GLY A 1 94 ? 4.903 6.438 -11.603 1.00 56.88 94 GLY A CA 1
ATOM 762 C C . GLY A 1 94 ? 6.265 7.092 -11.371 1.00 56.88 94 GLY A C 1
ATOM 763 O O . GLY A 1 94 ? 7.272 6.389 -11.297 1.00 56.88 94 GLY A O 1
ATOM 764 N N . GLU A 1 95 ? 6.299 8.422 -11.269 1.00 52.03 95 GLU A N 1
ATOM 765 C CA . GLU A 1 95 ? 7.532 9.183 -10.989 1.00 52.03 95 GLU A CA 1
ATOM 766 C C . GLU A 1 95 ? 8.093 8.899 -9.585 1.00 52.03 95 GLU A C 1
ATOM 768 O O . GLU A 1 95 ? 9.293 9.027 -9.359 1.00 52.03 95 GLU A O 1
ATOM 773 N N . LYS A 1 96 ? 7.235 8.475 -8.646 1.00 59.50 96 LYS A N 1
ATOM 774 C CA . LYS A 1 96 ? 7.602 8.119 -7.269 1.00 59.50 96 LYS A CA 1
ATOM 775 C C . LYS A 1 96 ? 7.451 6.619 -7.026 1.00 59.50 96 LYS A C 1
ATOM 777 O O . LYS A 1 96 ? 6.493 5.998 -7.487 1.00 59.50 96 LYS A O 1
ATOM 782 N N . ILE A 1 97 ? 8.381 6.050 -6.259 1.00 67.56 97 ILE A N 1
ATOM 783 C CA . ILE A 1 97 ? 8.320 4.657 -5.803 1.00 67.56 97 ILE A CA 1
ATOM 784 C C . ILE A 1 97 ? 7.213 4.542 -4.747 1.00 67.56 97 ILE A C 1
ATOM 786 O O . ILE A 1 97 ? 7.261 5.206 -3.716 1.00 67.56 97 ILE A O 1
ATOM 790 N N . THR A 1 98 ? 6.211 3.700 -5.003 1.00 75.06 98 THR A N 1
ATOM 791 C CA . THR A 1 98 ? 5.133 3.393 -4.050 1.00 75.06 98 THR A CA 1
ATOM 792 C C . THR A 1 98 ? 5.406 2.045 -3.393 1.00 75.06 98 THR A C 1
ATOM 794 O O . THR A 1 98 ? 5.409 1.025 -4.080 1.00 75.06 98 THR A O 1
ATOM 797 N N . TYR A 1 99 ? 5.640 2.024 -2.082 1.00 82.69 99 TYR A N 1
ATOM 798 C CA . TYR A 1 99 ? 5.892 0.785 -1.336 1.00 82.69 99 TYR A CA 1
ATOM 799 C C . TYR A 1 99 ? 4.594 0.062 -0.964 1.00 82.69 99 TYR A C 1
ATOM 801 O O . TYR A 1 99 ? 4.487 -1.149 -1.151 1.00 82.69 99 TYR A O 1
ATOM 809 N N . ALA A 1 100 ? 3.586 0.809 -0.521 1.00 87.56 100 ALA A N 1
ATOM 810 C CA . ALA A 1 100 ? 2.253 0.303 -0.242 1.00 87.56 100 ALA A CA 1
ATOM 811 C C . ALA A 1 100 ? 1.189 1.355 -0.591 1.00 87.56 100 ALA A C 1
ATOM 813 O O . ALA A 1 100 ? 1.519 2.500 -0.909 1.00 87.56 100 ALA A O 1
ATOM 814 N N . ASP A 1 101 ? -0.074 0.936 -0.644 1.00 89.06 101 ASP A N 1
ATOM 815 C CA . ASP A 1 101 ? -1.210 1.850 -0.697 1.00 89.06 101 ASP A CA 1
ATOM 816 C C . ASP A 1 101 ? -2.457 1.313 0.014 1.00 89.06 101 ASP A C 1
ATOM 818 O O . ASP A 1 101 ? -2.804 0.132 -0.074 1.00 89.06 101 ASP A O 1
ATOM 822 N N . CYS A 1 102 ? -3.182 2.224 0.657 1.00 92.31 102 CYS A N 1
ATOM 823 C CA . CYS A 1 102 ? -4.484 1.994 1.265 1.00 92.31 102 CYS A CA 1
ATOM 824 C C . CYS A 1 102 ? -5.606 2.524 0.358 1.00 92.31 102 CYS A C 1
ATOM 826 O O . CYS A 1 102 ? -5.636 3.699 -0.017 1.00 92.31 102 CYS A O 1
ATOM 828 N N . ARG A 1 103 ? -6.559 1.660 -0.013 1.00 91.88 103 ARG A N 1
ATOM 829 C CA . ARG A 1 103 ? -7.706 2.003 -0.871 1.00 91.88 103 ARG A CA 1
ATOM 830 C C . ARG A 1 103 ? -9.027 1.702 -0.182 1.00 91.88 103 ARG A C 1
ATOM 832 O O . ARG A 1 103 ? -9.225 0.607 0.330 1.00 91.88 103 ARG A O 1
ATOM 839 N N . LYS A 1 104 ? -9.973 2.640 -0.246 1.00 93.88 104 LYS A N 1
ATOM 840 C CA . LYS A 1 104 ? -11.360 2.425 0.167 1.00 93.88 104 LYS A CA 1
ATOM 841 C C . LYS A 1 104 ? -12.059 1.627 -0.925 1.00 93.88 104 LYS A C 1
ATOM 843 O O . LYS A 1 104 ? -11.991 1.991 -2.101 1.00 93.88 104 LYS A O 1
ATOM 848 N N . VAL A 1 105 ? -12.744 0.558 -0.537 1.00 93.25 105 VAL A N 1
ATOM 849 C CA . VAL A 1 105 ? -13.548 -0.240 -1.461 1.00 93.25 105 VAL A CA 1
ATOM 850 C C . VAL A 1 105 ? -14.728 0.609 -1.928 1.00 93.25 105 VAL A C 1
ATOM 852 O O . VAL A 1 105 ? -15.466 1.181 -1.123 1.00 93.25 105 VAL A O 1
ATOM 855 N N . GLN A 1 106 ? -14.883 0.728 -3.247 1.00 90.25 106 GLN A N 1
ATOM 856 C CA . GLN A 1 106 ? -16.017 1.437 -3.833 1.00 90.25 106 GLN A CA 1
ATOM 857 C C . GLN A 1 106 ? -17.321 0.731 -3.462 1.00 90.25 106 GLN A C 1
ATOM 859 O O . GLN A 1 106 ? -17.370 -0.497 -3.430 1.00 90.25 106 GLN A O 1
ATOM 864 N N . GLU A 1 107 ? -18.386 1.502 -3.244 1.00 86.81 107 GLU A N 1
ATOM 865 C CA . GLU A 1 107 ? -19.663 0.983 -2.736 1.00 86.81 107 GLU A CA 1
ATOM 866 C C . GLU A 1 107 ? -20.212 -0.175 -3.583 1.00 86.81 107 GLU A C 1
ATOM 868 O O . GLU A 1 107 ? -20.607 -1.209 -3.056 1.00 86.81 107 GLU A O 1
ATOM 873 N N . VAL A 1 108 ? -20.114 -0.061 -4.910 1.00 89.75 108 VAL A N 1
ATOM 874 C CA . VAL A 1 108 ? -20.538 -1.111 -5.850 1.00 89.75 108 VAL A CA 1
ATOM 875 C C . VAL A 1 108 ? -19.786 -2.433 -5.663 1.00 89.75 108 VAL A C 1
ATOM 877 O O . VAL A 1 108 ? -20.359 -3.501 -5.855 1.00 89.75 108 VAL A O 1
ATOM 880 N N . PHE A 1 109 ? -18.516 -2.387 -5.253 1.00 90.19 109 PHE A N 1
ATOM 881 C CA . PHE A 1 109 ? -17.710 -3.583 -5.015 1.00 90.19 109 PHE A CA 1
ATOM 882 C C . PHE A 1 109 ? -17.935 -4.181 -3.629 1.00 90.19 109 PHE A C 1
ATOM 884 O O . PHE A 1 109 ? -17.682 -5.370 -3.448 1.00 90.19 109 PHE A O 1
ATOM 891 N N . ARG A 1 110 ? -18.479 -3.422 -2.671 1.00 87.62 110 ARG A N 1
ATOM 892 C CA . ARG A 1 110 ? -18.850 -3.949 -1.347 1.00 87.62 110 ARG A CA 1
ATOM 893 C C . ARG A 1 110 ? -19.965 -4.989 -1.411 1.00 87.62 110 ARG A C 1
ATOM 895 O O . ARG A 1 110 ? -20.057 -5.828 -0.524 1.00 87.62 110 ARG A O 1
ATOM 902 N N . ALA A 1 111 ? -20.769 -4.982 -2.477 1.00 87.81 111 ALA A N 1
ATOM 903 C CA . ALA A 1 111 ? -21.742 -6.041 -2.741 1.00 87.81 111 ALA A CA 1
ATOM 904 C C . ALA A 1 111 ? -21.080 -7.419 -2.950 1.00 87.81 111 ALA A C 1
ATOM 906 O O . ALA A 1 111 ? -21.715 -8.446 -2.726 1.00 87.81 111 ALA A O 1
ATOM 907 N N . TYR A 1 112 ? -19.807 -7.441 -3.358 1.00 91.19 112 TYR A N 1
ATOM 908 C CA . TYR A 1 112 ? -19.055 -8.659 -3.672 1.00 91.19 112 TYR A CA 1
ATOM 909 C C . TYR A 1 112 ? -17.882 -8.909 -2.717 1.00 91.19 112 TYR A C 1
ATOM 911 O O . TYR A 1 112 ? -17.442 -10.047 -2.570 1.00 91.19 112 TYR A O 1
ATOM 919 N N . LEU A 1 113 ? -17.356 -7.860 -2.078 1.00 90.69 113 LEU A N 1
ATOM 920 C CA . LEU A 1 113 ? -16.163 -7.920 -1.240 1.00 90.69 113 LEU A CA 1
ATOM 921 C C . LEU A 1 113 ? -16.507 -7.633 0.227 1.00 90.69 113 LEU A C 1
ATOM 923 O O . LEU A 1 113 ? -17.095 -6.593 0.523 1.00 90.69 113 LEU A O 1
ATOM 927 N N . PRO A 1 114 ? -16.070 -8.478 1.179 1.00 92.38 114 PRO A N 1
ATOM 928 C CA . PRO A 1 114 ? -16.366 -8.306 2.598 1.00 92.38 114 PRO A CA 1
ATOM 929 C C . PRO A 1 114 ? -15.432 -7.288 3.282 1.00 92.38 114 PRO A C 1
ATOM 931 O O . PRO A 1 114 ? -15.114 -7.456 4.458 1.00 92.38 114 PRO A O 1
ATOM 934 N N . TYR A 1 115 ? -14.964 -6.264 2.565 1.00 95.19 115 TYR A N 1
ATOM 935 C CA . TYR A 1 115 ? -13.957 -5.312 3.039 1.00 95.19 115 TYR A CA 1
ATOM 936 C C . TYR A 1 115 ? -14.402 -3.863 2.817 1.00 95.19 115 TYR A C 1
ATOM 938 O O . TYR A 1 115 ? -15.012 -3.536 1.801 1.00 95.19 115 TYR A O 1
ATOM 946 N N . ASP A 1 116 ? -14.061 -2.998 3.768 1.00 93.88 116 ASP A N 1
ATOM 947 C CA . ASP A 1 116 ? -14.185 -1.543 3.695 1.00 93.88 116 ASP A CA 1
ATOM 948 C C . ASP A 1 116 ? -12.956 -0.909 3.033 1.00 93.88 116 ASP A C 1
ATOM 950 O O . ASP A 1 116 ? -13.074 0.033 2.246 1.00 93.88 116 ASP A O 1
ATOM 954 N N . PHE A 1 117 ? -11.773 -1.448 3.341 1.00 95.31 117 PHE A N 1
ATOM 955 C CA . PHE A 1 117 ? -10.486 -0.995 2.821 1.00 95.31 117 PHE A CA 1
ATOM 956 C C . PHE A 1 117 ? -9.631 -2.177 2.366 1.00 95.31 117 PHE A C 1
ATOM 958 O O . PHE A 1 117 ? -9.769 -3.291 2.869 1.00 95.31 117 PHE A O 1
ATOM 965 N N . ILE A 1 118 ? -8.724 -1.924 1.429 1.00 95.00 118 ILE A N 1
ATOM 966 C CA . ILE A 1 118 ? -7.683 -2.856 1.002 1.00 95.00 118 ILE A CA 1
ATOM 967 C C . ILE A 1 118 ? -6.340 -2.144 1.130 1.00 95.00 118 ILE A C 1
ATOM 969 O O . ILE A 1 118 ? -6.137 -1.103 0.506 1.00 95.00 118 ILE A O 1
ATOM 973 N N . ILE A 1 119 ? -5.437 -2.716 1.921 1.00 94.88 119 ILE A N 1
ATOM 974 C CA . ILE A 1 119 ? -4.037 -2.302 2.014 1.00 94.88 119 ILE A CA 1
ATOM 975 C C . ILE A 1 119 ? -3.213 -3.256 1.153 1.00 94.88 119 ILE A C 1
ATOM 977 O O . ILE A 1 119 ? -3.249 -4.474 1.356 1.00 94.88 119 ILE A O 1
ATOM 981 N N . THR A 1 120 ? -2.481 -2.703 0.190 1.00 92.19 120 THR A N 1
ATOM 982 C CA . THR A 1 120 ? -1.658 -3.472 -0.749 1.00 92.19 120 THR A CA 1
ATOM 983 C C . THR A 1 120 ? -0.192 -3.121 -0.575 1.00 92.19 120 THR A C 1
ATOM 985 O O . THR A 1 120 ? 0.164 -1.950 -0.610 1.00 92.19 120 THR A O 1
ATOM 988 N N . PHE A 1 121 ? 0.663 -4.126 -0.414 1.00 90.69 121 PHE A N 1
ATOM 989 C CA . PHE A 1 121 ? 2.119 -3.968 -0.398 1.00 90.69 121 PHE A CA 1
ATOM 990 C C . PHE A 1 121 ? 2.680 -4.434 -1.741 1.00 90.69 121 PHE A C 1
ATOM 992 O O . PHE A 1 121 ? 2.325 -5.514 -2.213 1.00 90.69 121 PHE A O 1
ATOM 999 N N . TYR A 1 122 ? 3.553 -3.645 -2.365 1.00 87.88 122 TYR A N 1
ATOM 1000 C CA . TYR A 1 122 ? 4.146 -3.989 -3.658 1.00 87.88 122 TYR A CA 1
ATOM 1001 C C . TYR A 1 122 ? 5.469 -4.722 -3.446 1.00 87.88 122 TYR A C 1
ATOM 1003 O O . TYR A 1 122 ? 6.486 -4.094 -3.157 1.00 87.88 122 TYR A O 1
ATOM 1011 N N . GLU A 1 123 ? 5.475 -6.043 -3.636 1.00 83.56 123 GLU A N 1
ATOM 1012 C CA . GLU A 1 123 ? 6.586 -6.926 -3.251 1.00 83.56 123 GLU A CA 1
ATOM 1013 C C . GLU A 1 123 ? 7.923 -6.521 -3.869 1.00 83.56 123 GLU A C 1
ATOM 1015 O O . GLU A 1 123 ? 8.954 -6.542 -3.204 1.00 83.56 123 GLU A O 1
ATOM 1020 N N . ARG A 1 124 ? 7.912 -6.057 -5.121 1.00 77.38 124 ARG A N 1
ATOM 1021 C CA . ARG A 1 124 ? 9.125 -5.571 -5.797 1.00 77.38 124 ARG A CA 1
ATOM 1022 C C . ARG A 1 124 ? 9.807 -4.414 -5.068 1.00 77.38 124 ARG A C 1
ATOM 1024 O O . ARG A 1 124 ? 11.016 -4.261 -5.195 1.00 77.38 124 ARG A O 1
ATOM 1031 N N . ASN A 1 125 ? 9.033 -3.598 -4.358 1.00 76.50 125 ASN A N 1
ATOM 1032 C CA . ASN A 1 125 ? 9.528 -2.433 -3.635 1.00 76.50 125 ASN A CA 1
ATOM 1033 C C . ASN A 1 125 ? 9.722 -2.753 -2.148 1.00 76.50 125 ASN A C 1
ATOM 1035 O O . ASN A 1 125 ? 10.651 -2.242 -1.532 1.00 76.50 125 ASN A O 1
ATOM 1039 N N . THR A 1 126 ? 8.874 -3.606 -1.566 1.00 79.25 126 THR A N 1
ATOM 1040 C CA . THR A 1 126 ? 8.926 -3.950 -0.137 1.00 79.25 126 THR A CA 1
ATOM 1041 C C . THR A 1 126 ? 9.823 -5.141 0.186 1.00 79.25 126 THR A C 1
ATOM 1043 O O . THR A 1 126 ? 10.153 -5.332 1.349 1.00 79.25 126 THR A O 1
ATOM 1046 N N . GLY A 1 127 ? 10.232 -5.943 -0.800 1.00 75.31 127 GLY A N 1
ATOM 1047 C CA . GLY A 1 127 ? 10.994 -7.179 -0.580 1.00 75.31 127 GLY A CA 1
ATOM 1048 C C . GLY A 1 127 ? 12.380 -6.975 0.037 1.00 75.31 127 GLY A C 1
ATOM 1049 O O . GLY A 1 127 ? 12.920 -7.899 0.632 1.00 75.31 127 GLY A O 1
ATOM 1050 N N . MET A 1 128 ? 12.933 -5.763 -0.063 1.00 75.62 128 MET A N 1
ATOM 1051 C CA . MET A 1 128 ? 14.213 -5.394 0.558 1.00 75.62 128 MET A CA 1
ATOM 1052 C C . MET A 1 128 ? 14.040 -4.727 1.933 1.00 75.62 128 MET A C 1
ATOM 1054 O O . MET A 1 128 ? 15.038 -4.414 2.576 1.00 75.62 128 MET A O 1
ATOM 1058 N N . LEU A 1 129 ? 12.799 -4.479 2.373 1.00 80.69 129 LEU A N 1
ATOM 1059 C CA . LEU A 1 129 ? 12.523 -3.861 3.668 1.00 80.69 129 LEU A CA 1
ATOM 1060 C C . LEU A 1 129 ? 12.630 -4.900 4.785 1.00 80.69 129 LEU A C 1
ATOM 1062 O O . LEU A 1 129 ? 12.020 -5.970 4.704 1.00 80.69 129 LEU A O 1
ATOM 1066 N N . ASN A 1 130 ? 13.346 -4.549 5.853 1.00 84.62 130 ASN A N 1
ATOM 1067 C CA . ASN A 1 130 ? 13.399 -5.345 7.074 1.00 84.62 130 ASN A CA 1
ATOM 1068 C C . ASN A 1 130 ? 12.056 -5.314 7.832 1.00 84.62 130 ASN A C 1
ATOM 1070 O O . ASN A 1 130 ? 11.159 -4.522 7.532 1.00 84.62 130 ASN A O 1
ATOM 1074 N N . GLU A 1 131 ? 11.904 -6.180 8.835 1.00 85.31 131 GLU A N 1
ATOM 1075 C CA . GLU A 1 131 ? 10.644 -6.309 9.578 1.00 85.31 131 GLU A CA 1
ATOM 1076 C C . GLU A 1 131 ? 10.198 -4.998 10.241 1.00 85.31 131 GLU A C 1
ATOM 1078 O O . GLU A 1 131 ? 9.010 -4.674 10.232 1.00 85.31 131 GLU A O 1
ATOM 1083 N N . ASN A 1 132 ? 11.132 -4.206 10.771 1.00 85.06 132 ASN A N 1
ATOM 1084 C CA . ASN A 1 132 ? 10.804 -2.946 11.438 1.00 85.06 132 ASN A CA 1
ATOM 1085 C C . ASN A 1 132 ? 10.382 -1.863 10.435 1.00 85.06 132 ASN A C 1
ATOM 1087 O O . ASN A 1 132 ? 9.420 -1.137 10.679 1.00 85.06 132 ASN A O 1
ATOM 1091 N N . GLN A 1 133 ? 11.000 -1.825 9.256 1.00 82.75 133 GLN A N 1
ATOM 1092 C CA . GLN A 1 133 ? 10.562 -0.994 8.134 1.00 82.75 133 GLN A CA 1
ATOM 1093 C C . GLN A 1 133 ? 9.160 -1.392 7.654 1.00 82.75 133 GLN A C 1
ATOM 1095 O O . GLN A 1 133 ? 8.332 -0.523 7.379 1.00 82.75 133 GLN A O 1
ATOM 1100 N N . GLN A 1 134 ? 8.846 -2.691 7.610 1.00 88.19 134 GLN A N 1
ATOM 1101 C CA . GLN A 1 134 ? 7.498 -3.165 7.279 1.00 88.19 134 GLN A CA 1
ATOM 1102 C C . GLN A 1 134 ? 6.465 -2.781 8.350 1.00 88.19 134 GLN A C 1
ATOM 1104 O O . GLN A 1 134 ? 5.349 -2.399 7.994 1.00 88.19 134 GLN A O 1
ATOM 1109 N N . LYS A 1 135 ? 6.823 -2.829 9.644 1.00 89.75 135 LYS A N 1
ATOM 1110 C CA . LYS A 1 135 ? 5.971 -2.345 10.750 1.00 89.75 135 LYS A CA 1
ATOM 1111 C C . LYS A 1 135 ? 5.635 -0.862 10.578 1.00 89.75 135 LYS A C 1
ATOM 1113 O O . LYS A 1 135 ? 4.465 -0.494 10.651 1.00 89.75 135 LYS A O 1
ATOM 1118 N N . VAL A 1 136 ? 6.639 -0.028 10.302 1.00 86.12 136 VAL A N 1
ATOM 1119 C CA . VAL A 1 136 ? 6.464 1.416 10.072 1.00 86.12 136 VAL A CA 1
ATOM 1120 C C . VAL A 1 136 ? 5.603 1.686 8.836 1.00 86.12 136 VAL A C 1
ATOM 1122 O O . VAL A 1 136 ? 4.680 2.497 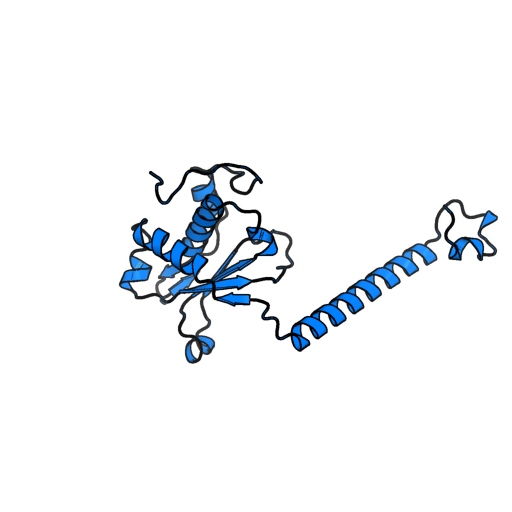8.893 1.00 86.12 136 VAL A O 1
ATOM 1125 N N . LEU A 1 137 ? 5.837 0.962 7.739 1.00 88.06 137 LEU A N 1
ATOM 1126 C CA . LEU A 1 137 ? 5.022 1.085 6.532 1.00 88.06 137 LEU A CA 1
ATOM 1127 C C . LEU A 1 137 ? 3.563 0.679 6.789 1.00 88.06 137 LEU A C 1
ATOM 1129 O O . LEU A 1 137 ? 2.648 1.373 6.364 1.00 88.06 137 LEU A O 1
ATOM 1133 N N . MET A 1 138 ? 3.316 -0.403 7.530 1.00 92.31 138 MET A N 1
ATOM 1134 C CA . MET A 1 138 ? 1.949 -0.799 7.887 1.00 92.31 138 MET A CA 1
ATOM 1135 C C . MET A 1 138 ? 1.270 0.236 8.791 1.00 92.31 138 MET A C 1
ATOM 1137 O O . MET A 1 138 ? 0.094 0.540 8.594 1.00 92.31 138 MET A O 1
ATOM 1141 N N . LEU A 1 139 ? 2.001 0.800 9.758 1.00 89.88 139 LEU A N 1
ATOM 1142 C CA . LEU A 1 139 ? 1.505 1.887 10.602 1.00 89.88 139 LEU A CA 1
ATOM 1143 C C . LEU A 1 139 ? 1.058 3.082 9.746 1.00 89.88 139 LEU A C 1
ATOM 1145 O O . LEU A 1 139 ? -0.034 3.608 9.957 1.00 89.88 139 LEU A O 1
ATOM 1149 N N . HIS A 1 140 ? 1.870 3.464 8.757 1.00 87.12 140 HIS A N 1
ATOM 1150 C CA . HIS A 1 140 ? 1.537 4.515 7.797 1.00 87.12 140 HIS A CA 1
ATOM 1151 C C . HIS A 1 140 ? 0.232 4.211 7.052 1.00 87.12 140 HIS A C 1
ATOM 1153 O O . HIS A 1 140 ? -0.693 5.022 7.068 1.00 87.12 140 HIS A O 1
ATOM 1159 N N . GLU A 1 141 ? 0.111 3.013 6.475 1.00 90.94 141 GLU A N 1
ATOM 1160 C CA . GLU A 1 141 ? -1.076 2.648 5.697 1.00 90.94 141 GLU A CA 1
ATOM 1161 C C . GLU A 1 141 ? -2.368 2.641 6.529 1.00 90.94 141 GLU A C 1
ATOM 1163 O O . GLU A 1 141 ? -3.440 3.013 6.042 1.00 90.94 141 GLU A O 1
ATOM 1168 N N . LEU A 1 142 ? -2.277 2.259 7.806 1.00 91.12 142 LEU A N 1
ATOM 1169 C CA . LEU A 1 142 ? -3.410 2.284 8.732 1.00 91.12 142 LEU A CA 1
ATOM 1170 C C . LEU A 1 142 ? -3.860 3.711 9.074 1.00 91.12 142 LEU A C 1
ATOM 1172 O O . LEU A 1 142 ? -5.059 3.935 9.241 1.00 91.12 142 LEU A O 1
ATOM 1176 N N . ARG A 1 143 ? -2.947 4.691 9.121 1.00 88.62 143 ARG A N 1
ATOM 1177 C CA . ARG A 1 143 ? -3.282 6.106 9.393 1.00 88.62 143 ARG A CA 1
ATOM 1178 C C . ARG A 1 143 ? -4.117 6.760 8.293 1.00 88.62 143 ARG A C 1
ATOM 1180 O O . ARG A 1 143 ? -4.819 7.737 8.561 1.00 88.62 143 ARG A O 1
ATOM 1187 N N . HIS A 1 144 ? -4.127 6.195 7.085 1.00 88.25 144 HIS A N 1
ATOM 1188 C CA . HIS A 1 144 ? -5.039 6.641 6.029 1.00 88.25 144 HIS A CA 1
ATOM 1189 C C . HIS A 1 144 ? -6.504 6.355 6.334 1.00 88.25 144 HIS A C 1
ATOM 1191 O O . HIS A 1 144 ? -7.380 7.021 5.777 1.00 88.25 144 HIS A O 1
ATOM 1197 N N . ILE A 1 145 ? -6.793 5.384 7.198 1.00 90.56 145 ILE A N 1
ATOM 1198 C CA . ILE A 1 145 ? -8.157 4.987 7.524 1.00 90.56 145 ILE A CA 1
ATOM 1199 C C . ILE A 1 145 ? -8.729 5.979 8.529 1.00 90.56 145 ILE A C 1
ATOM 1201 O O . ILE A 1 145 ? -8.332 6.012 9.692 1.00 90.56 145 ILE A O 1
ATOM 1205 N N . THR A 1 146 ? -9.704 6.780 8.096 1.00 88.06 146 THR A N 1
ATOM 1206 C CA . THR A 1 146 ? -10.383 7.722 8.991 1.00 88.06 146 THR A CA 1
ATOM 1207 C C . THR A 1 146 ? -11.890 7.723 8.778 1.00 88.06 146 THR A C 1
ATOM 1209 O O . THR A 1 146 ? -12.417 7.224 7.783 1.00 88.06 146 THR A O 1
ATOM 1212 N N . ILE A 1 147 ? -12.600 8.362 9.704 1.00 85.00 147 ILE A N 1
ATOM 1213 C CA . ILE A 1 147 ? -14.039 8.608 9.609 1.00 85.00 147 ILE A CA 1
ATOM 1214 C C . ILE A 1 147 ? -14.233 10.109 9.389 1.00 85.00 147 ILE A C 1
ATOM 1216 O O . ILE A 1 147 ? -13.676 10.925 10.118 1.00 85.00 147 ILE A O 1
ATOM 1220 N N . GLY A 1 148 ? -14.936 10.481 8.323 1.00 83.19 148 GLY A N 1
ATOM 1221 C CA . GLY A 1 148 ? -15.408 11.846 8.097 1.00 83.19 148 GLY A CA 1
ATOM 1222 C C . GLY A 1 148 ? -16.911 11.954 8.344 1.00 83.19 148 GLY A C 1
ATOM 1223 O O . GLY A 1 148 ? -17.574 10.966 8.648 1.00 83.19 148 GLY A O 1
ATOM 1224 N N . GLU A 1 149 ? -17.472 13.141 8.125 1.00 79.31 149 GLU A N 1
ATOM 1225 C CA . GLU A 1 149 ? -18.909 13.414 8.316 1.00 79.31 149 GLU A CA 1
ATOM 1226 C C . GLU A 1 149 ? -19.825 12.481 7.506 1.00 79.31 149 GLU A C 1
ATOM 1228 O O . GLU A 1 149 ? -20.927 12.155 7.931 1.00 79.31 149 GLU A O 1
ATOM 1233 N N . LYS A 1 150 ? -19.357 12.015 6.340 1.00 79.19 150 LYS A N 1
ATOM 1234 C CA . LYS A 1 150 ? -20.093 11.118 5.431 1.00 79.19 150 LYS A CA 1
ATOM 1235 C C . LYS A 1 150 ? -19.693 9.641 5.578 1.00 79.19 150 LYS A C 1
ATOM 1237 O O . LYS A 1 150 ? -19.944 8.844 4.676 1.00 79.19 150 LYS A O 1
ATOM 1242 N N . GLY A 1 151 ? -19.035 9.277 6.680 1.00 84.38 151 GLY A N 1
ATOM 1243 C CA . GLY A 1 151 ? -18.559 7.922 6.961 1.00 84.38 151 GLY A CA 1
ATOM 1244 C C . GLY A 1 151 ? -17.087 7.700 6.603 1.00 84.38 151 GLY A C 1
ATOM 1245 O O . GLY A 1 151 ? -16.274 8.625 6.628 1.00 84.38 151 GLY A O 1
ATOM 1246 N N . LEU A 1 152 ? -16.727 6.450 6.294 1.00 87.56 152 LEU A N 1
ATOM 1247 C CA . LEU A 1 152 ? -15.339 6.030 6.053 1.00 87.56 152 LEU A CA 1
ATOM 1248 C C . LEU A 1 152 ? -14.686 6.843 4.925 1.00 87.56 152 LEU A C 1
ATOM 1250 O O . LEU A 1 152 ? -15.248 6.942 3.830 1.00 87.56 152 LEU A O 1
ATOM 1254 N N . LYS A 1 153 ? -13.486 7.381 5.148 1.00 89.44 153 LYS A N 1
ATOM 1255 C CA . LYS A 1 153 ? -12.698 8.085 4.128 1.00 89.44 153 LYS A CA 1
ATOM 1256 C C . LYS A 1 153 ? -11.231 7.677 4.181 1.00 89.44 153 LYS A C 1
ATOM 1258 O O . LYS A 1 153 ? -10.751 7.178 5.194 1.00 89.44 153 LYS A O 1
ATOM 1263 N N . ILE A 1 154 ? -10.537 7.942 3.079 1.00 87.75 154 ILE A N 1
ATOM 1264 C CA . ILE A 1 154 ? -9.077 7.958 3.049 1.00 87.75 154 ILE A CA 1
ATOM 1265 C C . ILE A 1 154 ? -8.621 9.372 3.380 1.00 87.75 154 ILE A C 1
ATOM 1267 O O . ILE A 1 154 ? -9.066 10.328 2.738 1.00 87.75 154 ILE A O 1
ATOM 1271 N N . ARG A 1 155 ? -7.743 9.510 4.371 1.00 84.62 155 ARG A N 1
ATOM 1272 C CA . ARG A 1 155 ? -6.944 10.723 4.547 1.00 84.62 155 ARG A CA 1
ATOM 1273 C C . ARG A 1 155 ? -5.863 10.739 3.459 1.00 84.62 155 ARG A C 1
ATOM 1275 O O . ARG A 1 155 ? -5.126 9.759 3.377 1.00 84.62 155 ARG A O 1
ATOM 1282 N N . PRO A 1 156 ? -5.782 11.773 2.601 1.00 74.38 156 PRO A N 1
ATOM 1283 C CA . PRO A 1 156 ? -4.687 11.899 1.643 1.00 74.38 156 PRO A CA 1
ATOM 1284 C C . PRO A 1 156 ? -3.349 11.916 2.381 1.00 74.38 156 PRO A C 1
ATOM 1286 O O . PRO A 1 156 ? -3.286 12.468 3.473 1.00 74.38 156 PRO A O 1
ATOM 1289 N N . HIS A 1 157 ? -2.303 11.347 1.783 1.00 63.22 157 HIS A N 1
ATOM 1290 C CA . HIS A 1 157 ? -0.948 11.530 2.297 1.00 63.22 157 HIS A CA 1
ATOM 1291 C C . HIS A 1 157 ? -0.623 13.023 2.282 1.00 63.22 157 HIS A C 1
ATOM 1293 O O . HIS A 1 157 ? -0.612 13.620 1.201 1.00 63.22 157 HIS A O 1
ATOM 1299 N N . ASP A 1 158 ? -0.329 13.607 3.438 1.00 49.81 158 ASP A N 1
ATOM 1300 C CA . ASP A 1 158 ? 0.469 14.822 3.449 1.00 49.81 158 ASP A CA 1
ATOM 1301 C C . ASP A 1 158 ? 1.958 14.449 3.501 1.00 49.81 158 ASP A C 1
ATOM 1303 O O . ASP A 1 158 ? 2.349 13.435 4.082 1.00 49.81 158 ASP A O 1
ATOM 1307 N N . ILE A 1 159 ? 2.814 15.263 2.884 1.00 46.06 159 ILE A N 1
ATOM 1308 C CA . ILE A 1 159 ? 4.274 15.143 3.057 1.00 46.06 159 ILE A CA 1
ATOM 1309 C C . ILE A 1 159 ? 4.627 15.309 4.550 1.00 46.06 159 ILE A C 1
ATOM 1311 O O . ILE A 1 159 ? 5.629 14.771 5.022 1.00 46.06 159 ILE A O 1
ATOM 1315 N N . GLU A 1 160 ? 3.762 15.997 5.298 1.00 41.50 160 GLU A N 1
ATOM 1316 C CA . GLU A 1 160 ? 3.799 16.142 6.752 1.00 41.50 160 GLU A CA 1
ATOM 1317 C C . GLU A 1 160 ? 3.451 14.841 7.507 1.00 41.50 160 GLU A C 1
ATOM 1319 O O . GLU A 1 160 ? 4.169 14.499 8.437 1.00 41.50 160 GLU A O 1
ATOM 1324 N N . ASP A 1 161 ? 2.490 14.023 7.046 1.00 46.56 161 ASP A N 1
ATOM 1325 C CA . ASP A 1 161 ? 2.190 12.698 7.643 1.00 46.56 161 ASP A CA 1
ATOM 1326 C C . ASP A 1 161 ? 3.384 11.730 7.515 1.00 46.56 161 ASP A C 1
ATOM 1328 O O . ASP A 1 161 ? 3.571 10.818 8.326 1.00 46.56 161 ASP A O 1
ATOM 1332 N N . PHE A 1 162 ? 4.199 11.916 6.472 1.00 52.09 162 PHE A N 1
ATOM 1333 C CA . PHE A 1 162 ? 5.479 11.231 6.347 1.00 52.09 162 PHE A CA 1
ATOM 1334 C C . PHE A 1 162 ? 6.488 11.826 7.335 1.00 52.09 162 PHE A C 1
ATOM 1336 O O . PHE A 1 162 ? 7.099 11.060 8.068 1.00 52.09 162 PHE A O 1
ATOM 1343 N N . LYS A 1 163 ? 6.620 13.161 7.441 1.00 47.47 163 LYS A N 1
ATOM 1344 C CA . LYS A 1 163 ? 7.485 13.810 8.450 1.00 47.47 163 LYS A CA 1
ATOM 1345 C C . LYS A 1 163 ? 7.196 13.352 9.881 1.00 47.47 163 LYS A C 1
ATOM 1347 O O . LYS A 1 163 ? 8.153 13.108 10.595 1.00 47.47 163 LYS A O 1
ATOM 1352 N N . ASP A 1 164 ? 5.944 13.131 10.265 1.00 51.00 164 ASP A N 1
ATOM 1353 C CA . ASP A 1 164 ? 5.581 12.647 11.608 1.00 51.00 164 ASP A CA 1
ATOM 1354 C C . ASP A 1 164 ? 6.066 11.212 11.896 1.00 51.00 164 ASP A C 1
ATOM 1356 O O . ASP A 1 164 ? 6.200 10.799 13.048 1.00 51.00 164 ASP A O 1
ATOM 1360 N N . ILE A 1 165 ? 6.335 10.428 10.848 1.00 55.31 165 ILE A N 1
ATOM 1361 C CA . ILE A 1 165 ? 7.003 9.121 10.930 1.00 55.31 165 ILE A CA 1
ATOM 1362 C C . ILE A 1 165 ? 8.530 9.290 10.802 1.00 55.31 165 ILE A C 1
ATOM 1364 O O . ILE A 1 165 ? 9.291 8.591 11.469 1.00 55.31 165 ILE A O 1
ATOM 1368 N N . LEU A 1 166 ? 8.997 10.234 9.981 1.00 56.41 166 LEU A N 1
ATOM 1369 C CA . LEU A 1 166 ? 10.418 10.514 9.742 1.00 56.41 166 LEU A CA 1
ATOM 1370 C C . LEU A 1 166 ? 11.102 11.280 10.890 1.00 56.41 166 LEU A C 1
ATOM 1372 O O . LEU A 1 166 ? 12.313 11.164 11.032 1.00 56.41 166 LEU A O 1
ATOM 1376 N N . GLU A 1 167 ? 10.387 12.057 11.702 1.00 57.47 167 GLU A N 1
ATOM 1377 C CA . GLU A 1 167 ? 10.933 12.755 12.876 1.00 57.47 167 GLU A CA 1
ATOM 1378 C C . GLU A 1 167 ? 11.408 11.771 13.957 1.00 57.47 167 GLU A C 1
ATOM 1380 O O . GLU A 1 167 ? 12.546 11.907 14.410 1.00 57.47 167 GLU A O 1
ATOM 1385 N N . PRO A 1 168 ? 10.621 10.746 14.345 1.00 58.25 168 PRO A N 1
ATOM 1386 C CA . PRO A 1 168 ? 11.083 9.748 15.307 1.00 58.25 168 PRO A CA 1
ATOM 1387 C C . PRO A 1 168 ? 12.033 8.686 14.722 1.00 58.25 168 PRO A C 1
ATOM 1389 O O . PRO A 1 168 ? 12.832 8.135 15.477 1.00 58.25 168 PRO A O 1
ATOM 1392 N N . TYR A 1 169 ? 11.973 8.378 13.415 1.00 57.88 169 TYR A N 1
ATOM 1393 C CA . TYR A 1 169 ? 12.716 7.248 12.810 1.00 57.88 169 TYR A CA 1
ATOM 1394 C C . TYR A 1 169 ? 13.763 7.632 11.739 1.00 57.88 169 TYR A C 1
ATOM 1396 O O . TYR A 1 169 ? 14.520 6.777 11.274 1.00 57.88 169 TYR A O 1
ATOM 1404 N N . GLY A 1 170 ? 13.863 8.914 11.381 1.00 56.97 170 GLY A N 1
ATOM 1405 C CA . GLY A 1 170 ? 14.819 9.475 10.419 1.00 56.97 170 GLY A CA 1
ATOM 1406 C C . GLY A 1 170 ? 14.318 9.524 8.966 1.00 56.97 170 GLY A C 1
ATOM 1407 O O . GLY A 1 170 ? 13.555 8.667 8.521 1.00 56.97 170 GLY A O 1
ATOM 1408 N N . LEU A 1 171 ? 14.808 10.512 8.200 1.00 58.59 171 LEU A N 1
ATOM 1409 C CA . LEU A 1 171 ? 14.491 10.724 6.775 1.00 58.59 171 LEU A CA 1
ATOM 1410 C C . LEU A 1 171 ? 14.800 9.501 5.891 1.00 58.59 171 LEU A C 1
ATOM 1412 O O . LEU A 1 171 ? 14.062 9.217 4.951 1.00 58.59 171 LEU A O 1
ATOM 1416 N N . ASP A 1 172 ? 15.833 8.740 6.246 1.00 64.50 172 ASP A N 1
ATOM 1417 C CA . ASP A 1 172 ? 16.326 7.606 5.454 1.00 64.50 172 ASP A CA 1
ATOM 1418 C C . ASP A 1 172 ? 15.805 6.250 5.959 1.00 64.50 172 ASP A C 1
ATOM 1420 O O . ASP A 1 172 ? 16.483 5.231 5.876 1.00 64.50 172 ASP A O 1
ATOM 1424 N N . TRP A 1 173 ? 14.605 6.216 6.545 1.00 66.50 173 TRP A N 1
ATOM 1425 C CA . TRP A 1 173 ? 13.992 4.996 7.092 1.00 66.50 173 TRP A CA 1
ATOM 1426 C C . TRP A 1 173 ? 13.956 3.818 6.103 1.00 66.50 173 TRP A C 1
ATOM 1428 O O . TRP A 1 173 ? 13.925 2.675 6.541 1.00 66.50 173 TRP A O 1
ATOM 1438 N N . ASN A 1 174 ? 13.953 4.079 4.792 1.00 64.69 174 ASN A N 1
ATOM 1439 C CA . ASN A 1 174 ? 13.916 3.089 3.714 1.00 64.69 174 ASN A CA 1
ATOM 1440 C C . ASN A 1 174 ? 15.302 2.731 3.147 1.00 64.69 174 ASN A C 1
ATOM 1442 O O . ASN A 1 174 ? 15.371 1.997 2.157 1.00 64.69 174 ASN A O 1
ATOM 1446 N N . GLU A 1 175 ? 16.392 3.239 3.729 1.00 71.25 175 GLU A N 1
ATOM 1447 C CA . GLU A 1 175 ? 17.738 2.877 3.299 1.00 71.25 175 GLU A CA 1
ATOM 1448 C C . GLU A 1 175 ? 18.022 1.389 3.559 1.00 71.25 175 GLU A C 1
ATOM 1450 O O . GLU A 1 175 ? 17.733 0.871 4.648 1.00 71.25 175 GLU A O 1
ATOM 1455 N N . PRO A 1 176 ? 18.601 0.675 2.575 1.00 64.38 176 PRO A N 1
ATOM 1456 C CA . PRO A 1 176 ? 19.017 -0.706 2.766 1.00 64.38 176 PRO A CA 1
ATOM 1457 C C . PRO A 1 176 ? 20.002 -0.831 3.934 1.00 64.38 176 PRO A C 1
ATOM 1459 O O . PRO A 1 176 ? 21.045 -0.184 3.945 1.00 64.38 176 PRO A O 1
ATOM 1462 N N . GLY A 1 177 ? 19.687 -1.694 4.902 1.00 64.00 177 GLY A N 1
ATOM 1463 C CA . GLY A 1 177 ? 20.560 -1.974 6.047 1.00 64.00 177 GLY A CA 1
ATOM 1464 C C . GLY A 1 177 ? 20.408 -1.028 7.242 1.00 64.00 177 GLY A C 1
ATOM 1465 O O . GLY A 1 177 ? 21.098 -1.223 8.238 1.00 64.00 177 GLY A O 1
ATOM 1466 N N . LYS A 1 178 ? 19.498 -0.046 7.193 1.00 71.38 178 LYS A N 1
ATOM 1467 C CA . LYS A 1 178 ? 19.207 0.802 8.354 1.00 71.38 178 LYS A CA 1
ATOM 1468 C C . LYS A 1 178 ? 18.391 0.037 9.393 1.00 71.38 178 LYS A C 1
ATOM 1470 O O . LYS A 1 178 ? 17.299 -0.460 9.107 1.00 71.38 178 LYS A O 1
ATOM 1475 N N . GLU A 1 179 ? 18.908 -0.039 10.612 1.00 72.00 179 GLU A N 1
ATOM 1476 C CA . GLU A 1 179 ? 18.163 -0.584 11.742 1.00 72.00 179 GLU A CA 1
ATOM 1477 C C . GLU A 1 179 ? 17.177 0.464 12.257 1.00 72.00 179 GLU A C 1
ATOM 1479 O O . GLU A 1 179 ? 17.553 1.579 12.619 1.00 72.00 179 GLU A O 1
ATOM 1484 N N . LEU A 1 180 ? 15.895 0.103 12.264 1.00 74.75 180 LEU A N 1
ATOM 1485 C CA . LEU A 1 180 ? 14.850 0.891 12.905 1.00 74.75 180 LEU A CA 1
ATOM 1486 C C . LEU A 1 180 ? 14.496 0.251 14.248 1.00 74.75 180 LEU A C 1
ATOM 1488 O O . LEU A 1 180 ? 14.468 -0.981 14.328 1.00 74.75 180 LEU A O 1
ATOM 1492 N N . PRO A 1 181 ? 14.195 1.046 15.288 1.00 74.31 181 PRO A N 1
ATOM 1493 C CA . PRO A 1 181 ? 13.723 0.511 16.557 1.00 74.31 181 PRO A CA 1
ATOM 1494 C C . PRO A 1 181 ? 12.399 -0.238 16.363 1.00 74.31 181 PRO A C 1
ATOM 1496 O O . PRO A 1 181 ? 11.562 0.136 15.536 1.00 74.31 181 PRO A O 1
ATOM 1499 N N . ASP A 1 182 ? 12.195 -1.299 17.142 1.00 80.69 182 ASP A N 1
ATOM 1500 C CA . ASP A 1 182 ? 10.949 -2.052 17.087 1.00 80.69 182 ASP A CA 1
ATOM 1501 C C . ASP A 1 182 ? 9.800 -1.254 17.718 1.00 80.69 182 ASP A C 1
ATOM 1503 O O . ASP A 1 182 ? 9.695 -1.117 18.938 1.00 80.69 182 ASP A O 1
ATOM 1507 N N . ILE A 1 183 ? 8.898 -0.758 16.873 1.00 80.81 183 ILE A N 1
ATOM 1508 C 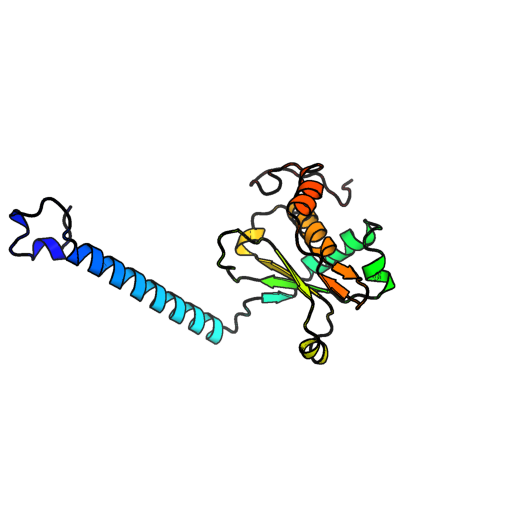CA . ILE A 1 183 ? 7.741 0.041 17.295 1.00 80.81 183 ILE A CA 1
ATOM 1509 C C . ILE A 1 183 ? 6.692 -0.773 18.065 1.00 80.81 183 ILE A C 1
ATOM 1511 O O . ILE A 1 183 ? 5.837 -0.209 18.751 1.00 80.81 183 ILE A O 1
ATOM 1515 N N . LEU A 1 184 ? 6.734 -2.102 17.952 1.00 76.81 184 LEU A N 1
ATOM 1516 C CA . LEU A 1 184 ? 5.864 -2.998 18.707 1.00 76.81 184 LEU A CA 1
ATOM 1517 C C . LEU A 1 184 ? 6.450 -3.355 20.079 1.00 76.81 184 LEU A C 1
ATOM 1519 O O . LEU A 1 184 ? 5.719 -3.899 20.905 1.00 76.81 184 LEU A O 1
ATOM 1523 N N . GLY A 1 185 ? 7.696 -2.947 20.351 1.00 59.06 185 GLY A N 1
ATOM 1524 C CA . GLY A 1 185 ? 8.460 -3.335 21.528 1.00 59.06 185 GLY A CA 1
ATOM 1525 C C . GLY A 1 185 ? 8.972 -4.764 21.377 1.00 59.06 185 GLY A C 1
ATOM 1526 O O . GLY A 1 185 ? 8.192 -5.711 21.460 1.00 59.06 185 GLY A O 1
ATOM 1527 N N . GLY A 1 186 ? 10.275 -4.905 21.149 1.00 49.66 186 GLY A N 1
ATOM 1528 C CA . GLY A 1 186 ? 10.973 -6.156 21.427 1.00 49.66 186 GLY A CA 1
ATOM 1529 C C . GLY A 1 186 ? 11.268 -6.250 22.924 1.00 49.66 186 GLY A C 1
ATOM 1530 O O . GLY A 1 186 ? 11.377 -5.217 23.590 1.00 49.66 186 GLY A O 1
ATOM 1531 N N . GLU A 1 187 ? 11.372 -7.469 23.445 1.00 35.66 187 GLU A N 1
ATOM 1532 C CA . GLU A 1 187 ? 12.217 -7.705 24.625 1.00 35.66 187 GLU A CA 1
ATOM 1533 C C . GLU A 1 187 ? 13.652 -7.225 24.363 1.00 35.66 187 GLU A C 1
ATOM 1535 O O . GLU A 1 187 ? 14.109 -7.344 23.199 1.00 35.66 187 GLU A O 1
#

Foldseek 3Di:
DDDVVLVPDPCSVVDPDDDPVVVVVVVVVVVVVVVVVVVVVVVVCVVVVPDQKDFDPVLVVLLVLVCVQDPVNVVCVVVVAFETEMEGCDDDDDPDHDQKAKDADDPVCVVPDVHRIYIYGYCVLCVQPDPQLSSLVSNLRSVLWDADPVGTGGDDDDPVSVVVSCVQFHPVSSDRPDDGDRPSDDD

Radius of gyration: 24.05 Å; chains: 1; bounding box: 56×36×74 Å

Sequence (187 aa):
MSNAICQSCTKFITCESPCAAIQTLYQIYDAQDEKDKTVRIRNLKRQLGIQDAEPSRSLKRLADQIIKRFPEFSIIREFNIKIGYVVSQERKRGEKITYADCRKVQEVFRAYLPYDFIITFYERNTGMLNENQQKVLMLHELRHITIGEKGLKIRPHDIEDFKDILEPYGLDWNEPGKELPDILGGE

Secondary structure (DSSP, 8-state):
---HHHHT-TTGGG-SS--HHHHHHHHHHHHHHHHHHHHHHHHHHHHTT--SEEE-HHHHHHHHHHHHH-GGGHHHHHTT--EEEEEE-----SSS---EEEEEPPHHHHTT-S-SEEEEEEHHHHTT--HHHHHHHHHHHHHTEEEETTEEEEPPPPHHHHHHHHHHH-TTTTSTTPPPP-TT---

pLDDT: mean 78.51, std 13.19, range [35.66, 95.88]